Protein AF-A0A0B1P0H1-F1 (afdb_monomer)

Organism: Uncinula necator (NCBI:txid52586)

Foldseek 3Di:
DDADDDFLLLLLVLQVVQVPDPPRDDLVVSQVVSCVPVVHGDDSVNSCVSNDPVSVVSPDPPRDPPGRRDDPLDDDPCNVLLVVLLVVQVVVCVVVVVPDHDDPVNSQVVSQVCQCVDPVNVPPPDDPCDPVNSVSSCVVVVSVVVVVVVVVVVVPVVPPPPPDDDDDDDDDDDDDDDDDDDDDDDDDDDDDDDDPPPDDDPDPPDDDLVRVLVVLVVVLVVVVVDPPDDPVVNVVSVVSNVVSVVVVVVVVVVVVVVVVVVPD

Structure (mmCIF, N/CA/C/O backbone):
data_AF-A0A0B1P0H1-F1
#
_entry.id   AF-A0A0B1P0H1-F1
#
loop_
_atom_site.group_PDB
_atom_site.id
_atom_site.type_symbol
_atom_site.label_atom_id
_atom_site.label_alt_id
_atom_site.label_comp_id
_atom_site.label_asym_id
_atom_site.label_entity_id
_atom_site.label_seq_id
_atom_site.pdbx_PDB_ins_code
_atom_site.Cartn_x
_atom_site.Cartn_y
_atom_site.Cartn_z
_atom_site.occupancy
_atom_site.B_iso_or_equiv
_atom_site.auth_seq_id
_atom_site.auth_comp_id
_atom_site.auth_asym_id
_atom_site.auth_atom_id
_atom_site.pdbx_PDB_model_num
ATOM 1 N N . MET A 1 1 ? -12.049 19.490 7.938 1.00 47.78 1 MET A N 1
ATOM 2 C CA . MET A 1 1 ? -10.858 18.783 8.468 1.00 47.78 1 MET A CA 1
ATOM 3 C C . MET A 1 1 ? -10.744 17.423 7.794 1.00 47.78 1 MET A C 1
ATOM 5 O O . MET A 1 1 ? -11.725 16.687 7.774 1.00 47.78 1 MET A O 1
ATOM 9 N N . ALA A 1 2 ? -9.597 17.105 7.190 1.00 51.84 2 ALA A N 1
ATOM 10 C CA . ALA A 1 2 ? -9.383 15.818 6.526 1.00 51.84 2 ALA A CA 1
ATOM 11 C C . ALA A 1 2 ? -9.321 14.678 7.559 1.00 51.84 2 ALA A C 1
ATOM 13 O O . ALA A 1 2 ? -8.640 14.797 8.577 1.00 51.84 2 ALA A O 1
ATOM 14 N N . ARG A 1 3 ? -10.034 13.571 7.314 1.00 63.84 3 ARG A N 1
ATOM 15 C CA . ARG A 1 3 ? -9.984 12.393 8.193 1.00 63.84 3 ARG A CA 1
ATOM 16 C C . ARG A 1 3 ? -8.653 11.672 7.985 1.00 63.84 3 ARG A C 1
ATOM 18 O O . ARG A 1 3 ? -8.425 11.111 6.916 1.00 63.84 3 ARG A O 1
ATOM 25 N N . LYS A 1 4 ? -7.794 11.675 9.003 1.00 75.25 4 LYS A N 1
ATOM 26 C CA . LYS A 1 4 ? -6.548 10.900 9.007 1.00 75.25 4 LYS A CA 1
ATOM 27 C C . LYS A 1 4 ? -6.858 9.410 9.183 1.00 75.25 4 LYS A C 1
ATOM 29 O O . LYS A 1 4 ? -7.742 9.029 9.954 1.00 75.25 4 LYS A O 1
ATOM 34 N N . SER A 1 5 ? -6.164 8.552 8.440 1.00 82.25 5 SER A N 1
ATOM 35 C CA . SER A 1 5 ? -6.256 7.101 8.619 1.00 82.25 5 SER A CA 1
ATOM 36 C C . SER A 1 5 ? -5.450 6.677 9.843 1.00 82.25 5 SER A C 1
ATOM 38 O O . SER A 1 5 ? -4.290 7.057 9.940 1.00 82.25 5 SER A O 1
ATOM 40 N N . ILE A 1 6 ? -6.031 5.855 10.718 1.00 87.44 6 ILE A N 1
ATOM 41 C CA . ILE A 1 6 ? -5.316 5.280 11.867 1.00 87.44 6 ILE A CA 1
ATOM 42 C C . ILE A 1 6 ? -4.157 4.386 11.396 1.00 87.44 6 ILE A C 1
ATOM 44 O O . ILE A 1 6 ? -4.342 3.506 10.541 1.00 87.44 6 ILE A O 1
ATOM 48 N N . LEU A 1 7 ? -2.974 4.609 11.960 1.00 87.69 7 LEU A N 1
ATOM 49 C CA . LEU A 1 7 ? -1.771 3.828 11.690 1.00 87.69 7 LEU A CA 1
ATOM 50 C C . LEU A 1 7 ? -1.842 2.452 12.369 1.00 87.69 7 LEU A C 1
ATOM 52 O O . LEU A 1 7 ? -2.647 2.206 13.271 1.00 87.69 7 LEU A O 1
ATOM 56 N N . LYS A 1 8 ? -0.992 1.515 11.932 1.00 86.50 8 LYS A N 1
ATOM 57 C CA . LYS A 1 8 ? -0.916 0.183 12.556 1.00 86.50 8 LYS A CA 1
ATOM 58 C C . LYS A 1 8 ? -0.459 0.270 14.013 1.00 86.50 8 LYS A C 1
ATOM 60 O O . LYS A 1 8 ? -1.084 -0.368 14.856 1.00 86.50 8 LYS A O 1
ATOM 65 N N . ARG A 1 9 ? 0.569 1.080 14.302 1.00 87.56 9 ARG A N 1
ATOM 66 C CA . ARG A 1 9 ? 1.059 1.324 15.668 1.00 87.56 9 ARG A CA 1
ATOM 67 C C . ARG A 1 9 ? -0.028 1.896 16.578 1.00 87.56 9 ARG A C 1
ATOM 69 O O . ARG A 1 9 ? -0.333 1.300 17.602 1.00 87.56 9 ARG A O 1
ATOM 76 N N . GLU A 1 10 ? -0.680 2.976 16.155 1.00 91.12 10 GLU A N 1
ATOM 77 C CA . GLU A 1 10 ? -1.771 3.615 16.909 1.00 91.12 10 GLU A CA 1
ATOM 78 C C . GLU A 1 10 ? -2.905 2.628 17.218 1.00 91.12 10 GLU A C 1
ATOM 80 O O . GLU A 1 10 ? -3.436 2.588 18.327 1.00 91.12 10 GLU A O 1
ATOM 85 N N . ARG A 1 11 ? -3.258 1.778 16.241 1.00 91.88 11 ARG A N 1
ATOM 86 C CA . ARG A 1 11 ? -4.258 0.725 16.443 1.00 91.88 11 ARG A CA 1
ATOM 87 C C . ARG A 1 11 ? -3.798 -0.308 17.469 1.00 91.88 11 ARG A C 1
ATOM 89 O O . ARG A 1 11 ? -4.619 -0.732 18.277 1.00 91.88 11 ARG A O 1
ATOM 96 N N . ARG A 1 12 ? -2.532 -0.726 17.431 1.00 91.25 12 ARG A N 1
ATOM 97 C CA . ARG A 1 12 ? -1.973 -1.659 18.415 1.00 91.25 12 ARG A CA 1
ATOM 98 C C . ARG A 1 12 ? -2.056 -1.077 19.819 1.00 91.25 12 ARG A C 1
ATOM 100 O O . ARG A 1 12 ? -2.537 -1.749 20.719 1.00 91.25 12 ARG A O 1
ATOM 107 N N . GLU A 1 13 ? -1.647 0.174 19.993 1.00 92.94 13 GLU A N 1
ATOM 108 C CA . GLU A 1 13 ? -1.674 0.829 21.301 1.00 92.94 13 GLU A CA 1
ATOM 109 C C . GLU A 1 13 ? -3.095 0.960 21.850 1.00 92.94 13 GLU A C 1
ATOM 111 O O . GLU A 1 13 ? -3.319 0.694 23.027 1.00 92.94 13 GLU A O 1
ATOM 116 N N . LEU A 1 14 ? -4.065 1.295 20.992 1.00 94.25 14 LEU A N 1
ATOM 117 C CA . LEU A 1 14 ? -5.479 1.307 21.368 1.00 94.25 14 LEU A CA 1
ATOM 118 C C . LEU A 1 14 ? -5.952 -0.065 21.861 1.00 94.25 14 LEU A C 1
ATOM 120 O O . LEU A 1 14 ? -6.664 -0.151 22.859 1.00 94.25 14 LEU A O 1
ATOM 124 N N . ARG A 1 15 ? -5.569 -1.140 21.164 1.00 94.06 15 ARG A N 1
ATOM 125 C CA . ARG A 1 15 ? -5.941 -2.508 21.546 1.00 94.06 15 ARG A CA 1
ATOM 126 C C . ARG A 1 15 ? -5.269 -2.943 22.844 1.00 94.06 15 ARG A C 1
ATOM 128 O O . ARG A 1 15 ? -5.953 -3.466 23.717 1.00 94.06 15 ARG A O 1
ATOM 135 N N . ALA A 1 16 ? -3.974 -2.672 22.994 1.00 93.00 16 ALA A N 1
ATOM 136 C CA . ALA A 1 16 ? -3.222 -2.973 24.207 1.00 93.00 16 ALA A CA 1
ATOM 137 C C . ALA A 1 16 ? -3.833 -2.263 25.424 1.00 93.00 16 ALA A C 1
ATOM 139 O O . ALA A 1 16 ? -4.130 -2.906 26.429 1.00 93.00 16 ALA A O 1
ATOM 140 N N . TRP A 1 17 ? -4.125 -0.964 25.293 1.00 94.38 17 TRP A N 1
ATOM 141 C CA . TRP A 1 17 ? -4.790 -0.195 26.343 1.00 94.38 17 TRP A CA 1
ATOM 142 C C . TRP A 1 17 ? -6.175 -0.766 26.679 1.00 94.38 17 TRP A C 1
ATOM 144 O O . TRP A 1 17 ? -6.463 -1.006 27.848 1.00 94.38 17 TRP A O 1
ATOM 154 N N . TYR A 1 18 ? -7.000 -1.071 25.670 1.00 94.25 18 TYR A N 1
ATOM 155 C CA . TYR A 1 18 ? -8.338 -1.654 25.853 1.00 94.25 18 TYR A CA 1
ATOM 156 C C . TYR A 1 18 ? -8.327 -3.009 26.583 1.00 94.25 18 TYR A C 1
ATOM 158 O O . TYR A 1 18 ? -9.270 -3.330 27.305 1.00 94.25 18 TYR A O 1
ATOM 166 N N . ILE A 1 19 ? -7.294 -3.831 26.371 1.00 92.00 19 ILE A N 1
ATOM 167 C CA . ILE A 1 19 ? -7.143 -5.140 27.028 1.00 92.00 19 ILE A CA 1
ATOM 168 C C . ILE A 1 19 ? -6.648 -4.987 28.473 1.00 92.00 19 ILE A C 1
ATOM 170 O O . ILE A 1 19 ? -7.049 -5.772 29.329 1.00 92.00 19 ILE A O 1
ATOM 174 N N . GLN A 1 20 ? -5.810 -3.984 28.746 1.00 92.94 20 GLN A N 1
ATOM 175 C CA . GLN A 1 20 ? -5.234 -3.736 30.070 1.00 92.94 20 GLN A CA 1
ATOM 176 C C . GLN A 1 20 ? -6.254 -3.198 31.088 1.00 92.94 20 GLN A C 1
ATOM 178 O O . GLN A 1 20 ? -6.102 -3.422 32.287 1.00 92.94 20 GLN A O 1
ATOM 183 N N . GLN A 1 21 ? -7.285 -2.486 30.630 1.00 93.38 21 GLN A N 1
ATOM 184 C CA . GLN A 1 21 ? -8.301 -1.901 31.506 1.00 93.38 21 GLN A CA 1
ATOM 185 C C . GLN A 1 21 ? -9.272 -2.956 32.075 1.00 93.38 21 GLN A C 1
ATOM 187 O O . GLN A 1 21 ? -9.787 -3.810 31.347 1.00 93.38 21 GLN A O 1
ATOM 192 N N . GLN A 1 22 ? -9.561 -2.852 33.376 1.00 87.62 22 GLN A N 1
ATOM 193 C CA . GLN A 1 22 ? -10.559 -3.650 34.096 1.00 87.62 22 GLN A CA 1
ATOM 194 C C . GLN A 1 22 ? -11.397 -2.722 34.997 1.00 87.62 22 GLN A C 1
ATOM 196 O O . GLN A 1 22 ? -10.845 -2.178 35.954 1.00 87.62 22 GLN A O 1
ATOM 201 N N . PRO A 1 23 ? -12.705 -2.525 34.730 1.00 89.81 23 PRO A N 1
ATOM 202 C CA . PRO A 1 23 ? -13.512 -3.145 33.672 1.00 89.81 23 PRO A CA 1
ATOM 203 C C . PRO A 1 23 ? -13.147 -2.669 32.253 1.00 89.81 23 PRO A C 1
ATOM 205 O O . PRO A 1 23 ? -12.473 -1.657 32.069 1.00 89.81 23 PRO A O 1
ATOM 208 N N . ARG A 1 24 ? -13.611 -3.408 31.232 1.00 91.94 24 ARG A N 1
ATOM 209 C CA . ARG A 1 24 ? -13.411 -3.053 29.815 1.00 91.94 24 ARG A CA 1
ATOM 210 C C . ARG A 1 24 ? -14.025 -1.670 29.524 1.00 91.94 24 ARG A C 1
ATOM 212 O O . ARG A 1 24 ? -15.209 -1.483 29.808 1.00 91.94 24 ARG A O 1
ATOM 219 N N . PRO A 1 25 ? -13.276 -0.732 28.923 1.00 93.00 25 PRO A N 1
ATOM 220 C CA . PRO A 1 25 ? -13.746 0.624 28.699 1.00 93.00 25 PRO A CA 1
ATOM 221 C C . PRO A 1 25 ? -14.769 0.648 27.563 1.00 93.00 25 PRO A C 1
ATOM 223 O O . PRO A 1 25 ? -14.699 -0.112 26.596 1.00 93.00 25 PRO A O 1
ATOM 226 N N . SER A 1 26 ? -15.729 1.554 27.653 1.00 94.94 26 SER A N 1
ATOM 227 C CA . SER A 1 26 ? -16.709 1.818 26.607 1.00 94.94 26 SER A CA 1
ATOM 228 C C . SER A 1 26 ? -16.054 2.396 25.346 1.00 94.94 26 SER A C 1
ATOM 230 O O . SER A 1 26 ? -14.961 2.970 25.363 1.00 94.94 26 SER A O 1
ATOM 232 N N . HIS A 1 27 ? -16.765 2.334 24.215 1.00 94.75 27 HIS A N 1
ATOM 233 C CA . HIS A 1 27 ? -16.300 2.981 22.985 1.00 94.75 27 HIS A CA 1
ATOM 234 C C . HIS A 1 27 ? -16.115 4.496 23.138 1.00 94.75 27 HIS A C 1
ATOM 236 O O . HIS A 1 27 ? -15.258 5.057 22.462 1.00 94.75 27 HIS A O 1
ATOM 242 N N . ARG A 1 28 ? -16.891 5.162 24.006 1.00 94.69 28 ARG A N 1
ATOM 243 C CA . ARG A 1 28 ? -16.741 6.601 24.255 1.00 94.69 28 ARG A CA 1
ATOM 244 C C . ARG A 1 28 ? -15.402 6.892 24.927 1.00 94.69 28 ARG A C 1
ATOM 246 O O . ARG A 1 28 ? -14.683 7.766 24.465 1.00 94.69 28 ARG A O 1
ATOM 253 N N . GLU A 1 29 ? -15.046 6.110 25.941 1.00 95.12 29 GLU A N 1
ATOM 254 C CA . GLU A 1 29 ? -13.761 6.231 26.642 1.00 95.12 29 GLU A CA 1
ATOM 255 C C . GLU A 1 29 ? -12.584 5.917 25.718 1.00 95.12 29 GLU A C 1
ATOM 257 O O . GLU A 1 29 ? -11.587 6.626 25.737 1.00 95.12 29 GLU A O 1
ATOM 262 N N . CYS A 1 30 ? -12.729 4.932 24.826 1.00 94.88 30 CYS A N 1
ATOM 263 C CA . CYS A 1 30 ? -11.726 4.655 23.797 1.00 94.88 30 CYS A CA 1
ATOM 264 C C . CYS A 1 30 ? -11.506 5.845 22.847 1.00 94.88 30 CYS A C 1
ATOM 266 O O . CYS A 1 30 ? -10.381 6.081 22.415 1.00 94.88 30 CYS A O 1
ATOM 268 N N . ILE A 1 31 ? -12.571 6.575 22.487 1.00 94.69 31 ILE A N 1
ATOM 269 C CA . ILE A 1 31 ? -12.465 7.778 21.645 1.00 94.69 31 ILE A CA 1
ATOM 270 C C . ILE A 1 31 ? -11.741 8.882 22.411 1.00 94.69 31 ILE A C 1
ATOM 272 O O . ILE A 1 31 ? -10.809 9.458 21.859 1.00 94.69 31 ILE A O 1
ATOM 276 N N . THR A 1 32 ? -12.141 9.137 23.660 1.00 95.88 32 THR A N 1
ATOM 277 C CA . THR A 1 32 ? -11.518 10.149 24.522 1.00 95.88 32 THR A CA 1
ATOM 278 C C . THR A 1 32 ? -10.030 9.870 24.710 1.00 95.88 32 THR A C 1
ATOM 280 O O . THR A 1 32 ? -9.210 10.720 24.382 1.00 95.88 32 THR A O 1
ATOM 283 N N . TRP A 1 33 ? -9.670 8.649 25.111 1.00 95.38 33 TRP A N 1
ATOM 284 C CA . TRP A 1 33 ? -8.276 8.243 25.292 1.00 95.38 33 TRP A CA 1
ATOM 285 C C . TRP A 1 33 ? -7.446 8.403 24.010 1.00 95.38 33 TRP A C 1
ATOM 287 O O . TRP A 1 33 ? -6.311 8.877 24.039 1.00 95.38 33 TRP A O 1
ATOM 297 N N . PHE A 1 34 ? -8.010 8.027 22.857 1.00 95.00 34 PHE A N 1
ATOM 298 C CA . PHE A 1 34 ? -7.303 8.139 21.582 1.00 95.00 34 PHE A CA 1
ATOM 299 C C . PHE A 1 34 ? -7.122 9.606 21.155 1.00 95.00 34 PHE A C 1
ATOM 301 O O . PHE A 1 34 ? -6.075 9.967 20.616 1.00 95.00 34 PHE A O 1
ATOM 308 N N . GLU A 1 35 ? -8.124 10.455 21.400 1.00 94.50 35 GLU A N 1
ATOM 309 C CA . GLU A 1 35 ? -8.070 11.895 21.126 1.00 94.50 35 GLU A CA 1
ATOM 310 C C . GLU A 1 35 ? -7.047 12.603 22.025 1.00 94.50 35 GLU A C 1
ATOM 312 O O . GLU A 1 35 ? -6.272 13.417 21.527 1.00 94.50 35 GLU A O 1
ATOM 317 N N . GLU A 1 36 ? -6.970 12.236 23.304 1.00 95.00 36 GLU A N 1
ATOM 318 C CA . GLU A 1 36 ? -5.966 12.748 24.244 1.00 95.00 36 GLU A CA 1
ATOM 319 C C . GLU A 1 36 ? -4.542 12.349 23.840 1.00 95.00 36 GLU A C 1
ATOM 321 O O . GLU A 1 36 ? -3.634 13.178 23.874 1.00 95.00 36 GLU A O 1
ATOM 326 N N . LYS A 1 37 ? -4.346 11.096 23.412 1.00 93.19 37 LYS A N 1
ATOM 327 C CA . LYS A 1 37 ? -3.015 10.549 23.124 1.00 93.19 37 LYS A CA 1
ATOM 328 C C . LYS A 1 37 ? -2.456 10.922 21.750 1.00 93.19 37 LYS A C 1
ATOM 330 O O . LYS A 1 37 ? -1.269 11.206 21.631 1.00 93.19 37 LYS A O 1
ATOM 335 N N . PHE A 1 38 ? -3.283 10.877 20.704 1.00 91.38 38 PHE A N 1
ATOM 336 C CA . PHE A 1 38 ? -2.851 11.081 19.312 1.00 91.38 38 PHE A CA 1
ATOM 337 C C . PHE A 1 38 ? -3.376 12.384 18.698 1.00 91.38 38 PHE A C 1
ATOM 339 O O . PHE A 1 38 ? -3.156 12.636 17.511 1.00 91.38 38 PHE A O 1
ATOM 346 N N . HIS A 1 39 ? -4.098 13.205 19.471 1.00 91.12 39 HIS A N 1
ATOM 347 C CA . HIS A 1 39 ? -4.726 14.449 19.003 1.00 91.12 39 HIS A CA 1
ATOM 348 C C . HIS A 1 39 ? -5.592 14.244 17.751 1.00 91.12 39 HIS A C 1
ATOM 350 O O . HIS A 1 39 ? -5.682 15.096 16.863 1.00 91.12 39 HIS A O 1
ATOM 356 N N . GLN A 1 40 ? -6.217 13.069 17.654 1.00 89.62 40 GLN A N 1
ATOM 357 C CA . GLN A 1 40 ? -7.035 12.670 16.521 1.00 89.62 40 GLN A CA 1
ATOM 358 C C . GLN A 1 40 ? -8.353 12.084 17.010 1.00 89.62 40 GLN A C 1
ATOM 360 O O . GLN A 1 40 ? -8.391 11.065 17.684 1.00 89.62 40 GLN A O 1
ATOM 365 N N . LYS A 1 41 ? -9.466 12.671 16.580 1.00 90.44 41 LYS A N 1
ATOM 366 C CA . LYS A 1 41 ? -10.793 12.157 16.914 1.00 90.44 41 LYS A CA 1
ATOM 367 C C . LYS A 1 41 ? -11.190 10.994 16.005 1.00 90.44 41 LYS A C 1
ATOM 369 O O . LYS A 1 41 ? -11.267 11.143 14.781 1.00 90.44 41 LYS A O 1
ATOM 374 N N . LEU A 1 42 ? -11.476 9.834 16.594 1.00 91.00 42 LEU A N 1
ATOM 375 C CA . LEU A 1 42 ? -11.981 8.662 15.874 1.00 91.00 42 LEU A CA 1
ATOM 376 C C . LEU A 1 42 ? -13.506 8.568 15.935 1.00 91.00 42 LEU A C 1
ATOM 378 O O . LEU A 1 42 ? -14.148 8.992 16.890 1.00 91.00 42 LEU A O 1
ATOM 382 N N . THR A 1 43 ? -14.096 7.965 14.902 1.00 91.19 43 THR A N 1
ATOM 383 C CA . THR A 1 43 ? -15.521 7.605 14.925 1.00 91.19 43 THR A CA 1
ATOM 384 C C . THR A 1 43 ? -15.726 6.289 15.668 1.00 91.19 43 THR A C 1
ATOM 386 O O . THR A 1 43 ? -14.858 5.412 15.627 1.00 91.19 43 THR A O 1
ATOM 389 N N . GLN A 1 44 ? -16.905 6.098 16.262 1.00 92.06 44 GLN A N 1
ATOM 390 C CA . GLN A 1 44 ? -17.280 4.839 16.917 1.00 92.06 44 GLN A CA 1
ATOM 391 C C . GLN A 1 44 ? -17.103 3.621 15.990 1.00 92.06 44 GLN A C 1
ATOM 393 O O . GLN A 1 44 ? -16.591 2.587 16.415 1.00 92.06 44 GLN A O 1
ATOM 398 N N . GLY A 1 45 ? -17.445 3.750 14.702 1.00 92.06 45 GLY A N 1
ATOM 399 C CA . GLY A 1 45 ? -17.246 2.684 13.715 1.00 92.06 45 GLY A CA 1
ATOM 400 C C . GLY A 1 45 ? -15.770 2.338 13.481 1.00 92.06 45 GLY A C 1
ATOM 401 O O . GLY A 1 45 ? -15.441 1.180 13.225 1.00 92.06 45 GLY A O 1
ATOM 402 N N . THR A 1 46 ? -14.863 3.312 13.601 1.00 91.44 46 THR A N 1
ATOM 403 C CA . THR A 1 46 ? -13.415 3.065 13.533 1.00 91.44 46 THR A CA 1
ATOM 404 C C . THR A 1 46 ? -12.926 2.303 14.760 1.00 91.44 46 THR A C 1
ATOM 406 O O . THR A 1 46 ? -12.159 1.358 14.598 1.00 91.44 46 THR A O 1
ATOM 409 N N . ILE A 1 47 ? -13.390 2.669 15.960 1.00 94.50 47 ILE A N 1
ATOM 410 C CA . ILE A 1 47 ? -13.046 1.973 17.209 1.00 94.50 47 ILE A CA 1
ATOM 411 C C . ILE A 1 47 ? -13.526 0.523 17.162 1.00 94.50 47 ILE A C 1
ATOM 413 O O . ILE A 1 47 ? -12.714 -0.385 17.305 1.00 94.50 47 ILE A O 1
ATOM 417 N N . SER A 1 48 ? -14.804 0.296 16.844 1.00 94.88 48 SER A N 1
ATOM 418 C CA . SER A 1 48 ? -15.372 -1.053 16.728 1.00 94.88 48 SER A CA 1
ATOM 419 C C . SER A 1 48 ? -14.585 -1.920 15.735 1.00 94.88 48 SER A C 1
ATOM 421 O O . SER A 1 48 ? -14.199 -3.046 16.050 1.00 94.88 48 SER A O 1
ATOM 423 N N . LYS A 1 49 ? -14.236 -1.371 14.561 1.00 93.38 49 LYS A N 1
ATOM 424 C CA . LYS A 1 49 ? -13.384 -2.070 13.586 1.00 93.38 49 LYS A CA 1
ATOM 425 C C . LYS A 1 49 ? -11.994 -2.364 14.143 1.00 93.38 49 LYS A C 1
ATOM 427 O O . LYS A 1 49 ? -11.514 -3.473 13.943 1.00 93.38 49 LYS A O 1
ATOM 432 N N . SER A 1 50 ? -11.347 -1.407 14.805 1.00 92.94 50 SER A N 1
ATOM 433 C CA . SER A 1 50 ? -10.004 -1.566 15.381 1.00 92.94 50 SER A CA 1
ATOM 434 C C . SER A 1 50 ? -9.954 -2.601 16.509 1.00 92.94 50 SER A C 1
ATOM 436 O O . SER A 1 50 ? -8.970 -3.331 16.611 1.00 92.94 50 SER A O 1
ATOM 438 N N . LEU A 1 51 ? -11.013 -2.701 17.314 1.00 93.50 51 LEU A N 1
ATOM 439 C CA . LEU A 1 51 ? -11.128 -3.668 18.409 1.00 93.50 51 LEU A CA 1
ATOM 440 C C . LEU A 1 51 ? -11.606 -5.057 17.945 1.00 93.50 51 LEU A C 1
ATOM 442 O O . LEU A 1 51 ? -11.418 -6.035 18.663 1.00 93.50 51 LEU A O 1
ATOM 446 N N . SER A 1 52 ? -12.144 -5.182 16.728 1.00 93.81 52 SER A N 1
ATOM 447 C CA . SER A 1 52 ? -12.582 -6.469 16.169 1.00 93.81 52 SER A CA 1
ATOM 448 C C . SER A 1 52 ? -11.457 -7.509 16.043 1.00 93.81 52 SER A C 1
ATOM 450 O O . SER A 1 52 ? -10.272 -7.174 15.956 1.00 93.81 52 SER A O 1
ATOM 452 N N . HIS A 1 53 ? -11.844 -8.785 15.943 1.00 90.38 53 HIS A N 1
ATOM 453 C CA . HIS A 1 53 ? -10.924 -9.914 15.779 1.00 90.38 53 HIS A CA 1
ATOM 454 C C . HIS A 1 53 ? -10.006 -9.791 14.551 1.00 90.38 53 HIS A C 1
ATOM 456 O O . HIS A 1 53 ? -8.894 -10.296 14.566 1.00 90.38 53 HIS A O 1
ATOM 462 N N . ARG A 1 54 ? -10.399 -9.038 13.512 1.00 87.50 54 ARG A N 1
ATOM 463 C CA . ARG A 1 54 ? -9.560 -8.788 12.324 1.00 87.50 54 ARG A CA 1
ATOM 464 C C . ARG A 1 54 ? -8.161 -8.259 12.671 1.00 87.50 54 ARG A C 1
ATOM 466 O O . ARG A 1 54 ? -7.234 -8.431 11.883 1.00 87.50 54 ARG A O 1
ATOM 473 N N . TYR A 1 55 ? -8.021 -7.586 13.810 1.00 88.75 55 TYR A N 1
ATOM 474 C CA . TYR A 1 55 ? -6.766 -7.003 14.274 1.00 88.75 55 TYR A CA 1
ATOM 475 C C . TYR A 1 55 ? -6.169 -7.704 15.501 1.00 88.75 55 TYR A C 1
ATOM 477 O O . TYR A 1 55 ? -5.252 -7.144 16.087 1.00 88.75 55 TYR A O 1
ATOM 485 N N . SER A 1 56 ? -6.631 -8.905 15.869 1.00 87.75 56 SER A N 1
ATOM 486 C CA . SER A 1 56 ? -6.049 -9.703 16.967 1.00 87.75 56 SER A CA 1
ATOM 487 C C . SER A 1 56 ? -4.553 -9.960 16.782 1.00 87.75 56 SER A C 1
ATOM 489 O O . SER A 1 56 ? -3.794 -9.827 17.728 1.00 87.75 56 SER A O 1
ATOM 491 N N . HIS A 1 57 ? -4.112 -10.191 15.543 1.00 85.56 57 HIS A N 1
ATOM 492 C CA . HIS A 1 57 ? -2.697 -10.345 15.179 1.00 85.56 57 HIS A CA 1
ATOM 493 C C . HIS A 1 57 ? -1.803 -9.146 15.548 1.00 85.56 57 HIS A C 1
ATOM 495 O O . HIS A 1 57 ? -0.584 -9.241 15.455 1.00 85.56 57 HIS A O 1
ATOM 501 N N . LEU A 1 58 ? -2.380 -7.984 15.882 1.00 85.50 58 LEU A N 1
ATOM 502 C CA . LEU A 1 58 ? -1.604 -6.838 16.357 1.00 85.50 58 LEU A CA 1
ATOM 503 C C . LEU A 1 58 ? -1.237 -6.953 17.839 1.00 85.50 58 LEU A C 1
ATOM 505 O O . LEU A 1 58 ? -0.338 -6.229 18.260 1.00 85.50 58 LEU A O 1
ATOM 509 N N . ASP A 1 59 ? -1.9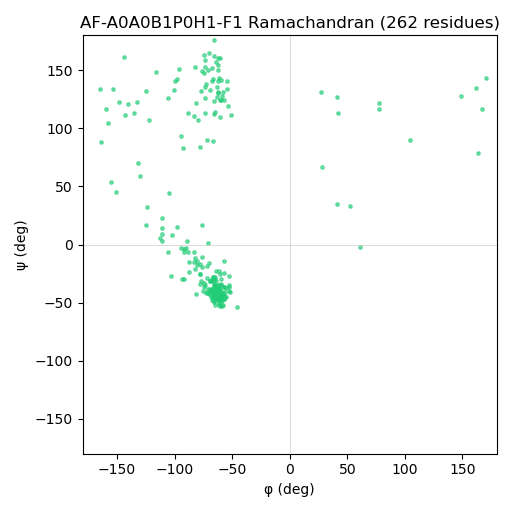12 -7.821 18.595 1.00 84.94 59 ASP A N 1
ATOM 510 C CA . ASP A 1 59 ? -1.689 -8.021 20.030 1.00 84.94 59 ASP A CA 1
ATOM 511 C C . ASP A 1 59 ? -0.407 -8.846 20.289 1.00 84.94 59 ASP A C 1
ATOM 513 O O . ASP A 1 59 ? 0.186 -8.753 21.363 1.00 84.94 59 ASP A O 1
ATOM 517 N N . ASP A 1 60 ? 0.075 -9.583 19.281 1.00 82.38 60 ASP A N 1
ATOM 518 C CA . ASP A 1 60 ? 1.318 -10.353 19.339 1.00 82.38 60 ASP A CA 1
ATOM 519 C C . ASP A 1 60 ? 2.545 -9.449 19.118 1.00 82.38 60 ASP A C 1
ATOM 521 O O . ASP A 1 60 ? 2.851 -9.019 18.000 1.00 82.38 60 ASP A O 1
ATOM 525 N N . TYR A 1 61 ? 3.303 -9.189 20.187 1.00 65.19 61 TYR A N 1
ATOM 526 C CA . TYR A 1 61 ? 4.486 -8.313 20.166 1.00 65.19 61 TYR A CA 1
ATOM 527 C C . TYR A 1 61 ? 5.601 -8.781 19.209 1.00 65.19 61 TYR A C 1
ATOM 529 O O . TYR A 1 61 ? 6.346 -7.953 18.687 1.00 65.19 61 TYR A O 1
ATOM 537 N N . ASN A 1 62 ? 5.680 -10.082 18.908 1.00 60.72 62 ASN A N 1
ATOM 538 C CA . ASN A 1 62 ? 6.710 -10.653 18.029 1.00 60.72 62 ASN A CA 1
ATOM 539 C C . ASN A 1 62 ? 6.401 -10.533 16.526 1.00 60.72 62 ASN A C 1
ATOM 541 O O . ASN A 1 62 ? 7.280 -10.769 15.699 1.00 60.72 62 ASN A O 1
ATOM 545 N N . ALA A 1 63 ? 5.177 -10.168 16.135 1.00 56.56 63 ALA A N 1
ATOM 546 C CA . ALA A 1 63 ? 4.732 -10.298 14.747 1.00 56.56 63 ALA A CA 1
ATOM 547 C C . ALA A 1 63 ? 4.967 -9.055 13.866 1.00 56.56 63 ALA A C 1
ATOM 549 O O . ALA A 1 63 ? 4.593 -9.064 12.692 1.00 56.56 63 ALA A O 1
ATOM 550 N N . SER A 1 64 ? 5.476 -7.927 14.383 1.00 55.03 64 SER A N 1
ATOM 551 C CA . SER A 1 64 ? 5.307 -6.647 13.666 1.00 55.03 64 SER A CA 1
ATOM 552 C C . SER A 1 64 ? 6.346 -5.555 13.945 1.00 55.03 64 SER A C 1
ATOM 554 O O . SER A 1 64 ? 5.970 -4.413 14.208 1.00 55.03 64 SER A O 1
ATOM 556 N N . SER A 1 65 ? 7.636 -5.854 13.786 1.00 53.00 65 SER A N 1
ATOM 557 C CA . SER A 1 65 ? 8.692 -4.825 13.750 1.00 53.00 65 SER A CA 1
ATOM 558 C C . SER A 1 65 ? 8.864 -4.155 12.373 1.00 53.00 65 SER A C 1
ATOM 560 O O . SER A 1 65 ? 9.350 -3.033 12.293 1.00 53.00 65 SER A O 1
ATOM 562 N N . ILE A 1 66 ? 8.421 -4.779 11.272 1.00 54.03 66 ILE A N 1
ATOM 563 C CA . ILE A 1 66 ? 8.832 -4.351 9.915 1.00 54.03 66 ILE A CA 1
ATOM 564 C C . ILE A 1 66 ? 7.946 -3.235 9.306 1.00 54.03 66 ILE A C 1
ATOM 566 O O . ILE A 1 66 ? 8.348 -2.583 8.347 1.00 54.03 66 ILE A O 1
ATOM 570 N N . ALA A 1 67 ? 6.748 -2.944 9.837 1.00 55.84 67 ALA A N 1
ATOM 571 C CA . ALA A 1 67 ? 5.839 -1.967 9.203 1.00 55.84 67 ALA A CA 1
ATOM 572 C C . ALA A 1 67 ? 4.904 -1.216 10.172 1.00 55.84 67 ALA A C 1
ATOM 574 O O . ALA A 1 67 ? 3.707 -1.074 9.907 1.00 55.84 67 ALA A O 1
ATOM 575 N N . GLU A 1 68 ? 5.419 -0.730 11.301 1.00 55.31 68 GLU A N 1
ATOM 576 C CA . GLU A 1 68 ? 4.610 -0.031 12.316 1.00 55.31 68 GLU A CA 1
ATOM 577 C C . GLU A 1 68 ? 4.007 1.298 11.832 1.00 55.31 68 GLU A C 1
ATOM 579 O O . GLU A 1 68 ? 2.889 1.655 12.216 1.00 55.31 68 GLU A O 1
ATOM 584 N N . ASN A 1 69 ? 4.699 1.968 10.908 1.00 56.31 69 ASN A N 1
ATOM 585 C CA . ASN A 1 69 ? 4.286 3.248 10.323 1.00 56.31 69 ASN A CA 1
ATOM 586 C C . ASN A 1 69 ? 3.509 3.083 9.002 1.00 56.31 69 ASN A C 1
ATOM 588 O O . ASN A 1 69 ? 3.057 4.060 8.408 1.00 56.31 69 ASN A O 1
ATOM 592 N N . GLY A 1 70 ? 3.353 1.850 8.510 1.00 54.75 70 GLY A N 1
ATOM 593 C CA . GLY A 1 70 ? 2.795 1.589 7.187 1.00 54.75 70 GLY A CA 1
ATOM 594 C C . GLY A 1 70 ? 1.267 1.581 7.176 1.00 54.75 70 GLY A C 1
ATOM 595 O O . GLY A 1 70 ? 0.635 0.623 7.634 1.00 54.75 70 GLY A O 1
ATOM 596 N N . CYS A 1 71 ? 0.653 2.589 6.549 1.00 54.62 71 CYS A N 1
ATOM 597 C CA . CYS A 1 71 ? -0.632 2.372 5.885 1.00 54.62 71 CYS A CA 1
ATOM 598 C C . CYS A 1 71 ? -0.420 1.291 4.812 1.00 54.62 71 CYS A C 1
ATOM 600 O O . CYS A 1 71 ? 0.643 1.248 4.197 1.00 54.62 71 CYS A O 1
ATOM 602 N N . ARG A 1 72 ? -1.382 0.379 4.609 1.00 57.28 72 ARG A N 1
ATOM 603 C CA . ARG A 1 72 ? -1.256 -0.693 3.605 1.00 57.28 72 ARG A CA 1
ATOM 604 C C . ARG A 1 72 ? -0.870 -0.074 2.258 1.00 57.28 72 ARG A C 1
ATOM 606 O O . ARG A 1 72 ? 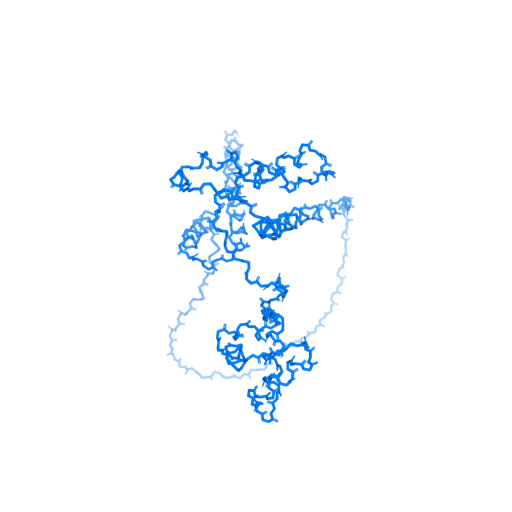-1.692 0.622 1.662 1.00 57.28 72 ARG A O 1
ATOM 613 N N . THR A 1 73 ? 0.354 -0.326 1.797 1.00 57.78 73 THR A N 1
ATOM 614 C CA . THR A 1 73 ? 0.811 0.119 0.482 1.00 57.78 73 THR A CA 1
ATOM 615 C C . THR A 1 73 ? -0.100 -0.525 -0.551 1.00 57.78 73 THR A C 1
ATOM 617 O O . THR A 1 73 ? -0.119 -1.746 -0.696 1.00 57.78 73 THR A O 1
ATOM 620 N N . ARG A 1 74 ? -0.943 0.282 -1.201 1.00 65.56 74 ARG A N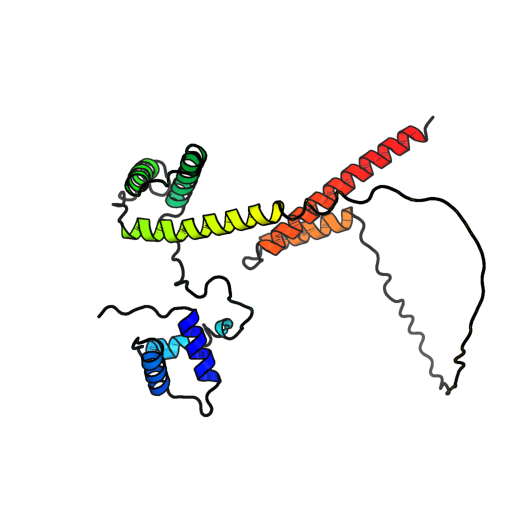 1
ATOM 621 C CA . ARG A 1 74 ? -1.863 -0.223 -2.223 1.00 65.56 74 ARG A CA 1
ATOM 622 C C . ARG A 1 74 ? -1.054 -0.818 -3.371 1.00 65.56 74 ARG A C 1
ATOM 624 O O . ARG A 1 74 ? -0.024 -0.258 -3.761 1.00 65.56 74 ARG A O 1
ATOM 631 N N . THR A 1 75 ? -1.549 -1.931 -3.904 1.00 68.31 75 THR A N 1
ATOM 632 C CA . THR A 1 75 ? -1.061 -2.506 -5.155 1.00 68.31 75 THR A CA 1
ATOM 633 C C . THR A 1 75 ? -1.114 -1.440 -6.248 1.00 68.31 75 THR A C 1
ATOM 635 O O . THR A 1 75 ? -2.013 -0.593 -6.266 1.00 68.31 75 THR A O 1
ATOM 638 N N . SER A 1 76 ? -0.094 -1.415 -7.107 1.00 79.25 76 SER A N 1
ATOM 639 C CA . SER A 1 76 ? -0.084 -0.478 -8.228 1.00 79.25 76 SER A CA 1
ATOM 640 C C . SER A 1 76 ? -1.272 -0.757 -9.145 1.00 79.25 76 SER A C 1
ATOM 642 O O . SER A 1 76 ? -1.624 -1.912 -9.373 1.00 79.25 76 SER A O 1
ATOM 644 N N . LYS A 1 77 ? -1.860 0.311 -9.694 1.00 82.25 77 LYS A N 1
ATOM 645 C CA . LYS A 1 77 ? -2.862 0.214 -10.759 1.00 82.25 77 LYS A CA 1
ATOM 646 C C . LYS A 1 77 ? -2.253 -0.325 -12.063 1.00 82.25 77 LYS A C 1
ATOM 648 O O . LYS A 1 77 ? -2.963 -0.958 -12.832 1.00 82.25 77 LYS A O 1
ATOM 653 N N . TRP A 1 78 ? -0.956 -0.096 -12.283 1.00 88.75 78 TRP A N 1
ATOM 654 C CA . TRP A 1 78 ? -0.225 -0.477 -13.494 1.00 88.75 78 TRP A CA 1
ATOM 655 C C . TRP A 1 78 ? 1.088 -1.180 -13.118 1.00 88.75 78 TRP A C 1
ATOM 657 O O . TRP A 1 78 ? 2.172 -0.615 -13.280 1.00 88.75 78 TRP A O 1
ATOM 667 N N . PRO A 1 79 ? 1.016 -2.408 -12.571 1.00 87.44 79 PRO A N 1
ATOM 668 C CA . PRO A 1 79 ? 2.185 -3.097 -12.028 1.00 87.44 79 PRO A CA 1
ATOM 669 C C . PRO A 1 79 ? 3.254 -3.390 -13.089 1.00 87.44 79 PRO A C 1
ATOM 671 O O . PRO A 1 79 ? 4.440 -3.258 -12.800 1.00 87.44 79 PRO A O 1
ATOM 674 N N . ILE A 1 80 ? 2.844 -3.740 -14.314 1.00 88.25 80 ILE A N 1
ATOM 675 C CA . ILE A 1 80 ? 3.755 -4.021 -15.441 1.00 88.25 80 ILE A CA 1
ATOM 676 C C . ILE A 1 80 ? 4.553 -2.767 -15.818 1.00 88.25 80 ILE A C 1
ATOM 678 O O . ILE A 1 80 ? 5.777 -2.814 -15.903 1.00 88.25 80 ILE A O 1
ATOM 682 N N . LEU A 1 81 ? 3.869 -1.626 -15.952 1.00 90.81 81 LEU A N 1
ATOM 683 C CA . LEU A 1 81 ? 4.505 -0.343 -16.245 1.00 90.81 81 LEU A CA 1
ATOM 684 C C . LEU A 1 81 ? 5.512 0.036 -15.162 1.00 90.81 81 LEU A C 1
ATOM 686 O O . LEU A 1 81 ? 6.644 0.393 -15.466 1.00 90.81 81 LEU A O 1
ATOM 690 N N . GLU A 1 82 ? 5.107 -0.045 -13.894 1.00 90.44 82 GLU A N 1
ATOM 691 C CA . GLU A 1 82 ? 5.988 0.330 -12.790 1.00 90.44 82 GLU A CA 1
ATOM 692 C C . GLU A 1 82 ? 7.196 -0.601 -12.661 1.00 90.44 82 GLU A C 1
ATOM 694 O O . GLU A 1 82 ? 8.258 -0.159 -12.230 1.00 90.44 82 GLU A O 1
ATOM 699 N N . LYS A 1 83 ? 7.066 -1.878 -13.039 1.00 89.50 83 LYS A N 1
ATOM 700 C CA . LYS A 1 83 ? 8.196 -2.812 -13.096 1.00 89.50 83 LYS A CA 1
ATOM 701 C C . LYS A 1 83 ? 9.214 -2.383 -14.156 1.00 89.50 83 LYS A C 1
ATOM 703 O O . LYS A 1 83 ? 10.379 -2.218 -13.813 1.00 89.50 83 LYS A O 1
ATOM 708 N N . LEU A 1 84 ? 8.769 -2.143 -15.391 1.00 90.44 84 LEU A N 1
ATOM 709 C CA . LEU A 1 84 ? 9.640 -1.700 -16.487 1.00 90.44 84 LEU A CA 1
ATOM 710 C C . LEU A 1 84 ? 10.299 -0.348 -16.179 1.00 90.44 84 LEU A C 1
ATOM 712 O O . LEU A 1 84 ? 11.487 -0.152 -16.423 1.00 90.44 84 LEU A O 1
ATOM 716 N N . LEU A 1 85 ? 9.541 0.574 -15.580 1.00 91.31 85 LEU A N 1
ATOM 717 C CA . LEU A 1 85 ? 10.056 1.876 -15.164 1.00 91.31 85 LEU A CA 1
ATOM 718 C C . LEU A 1 85 ? 11.140 1.748 -14.086 1.00 91.31 85 LEU A C 1
ATOM 720 O O . LEU A 1 85 ? 12.137 2.462 -14.134 1.00 91.31 85 LEU A O 1
ATOM 724 N N . PHE A 1 86 ? 10.965 0.826 -13.138 1.00 90.12 86 PHE A N 1
ATOM 725 C CA . PHE A 1 86 ? 11.941 0.573 -12.082 1.00 90.12 86 PHE A CA 1
ATOM 726 C C . PHE A 1 86 ? 13.214 -0.111 -12.594 1.00 90.12 86 PHE A C 1
ATOM 728 O O . PHE A 1 86 ? 14.310 0.218 -12.145 1.00 90.12 86 PHE A O 1
ATOM 735 N N . GLU A 1 87 ? 13.095 -1.048 -13.535 1.00 89.81 87 GLU A N 1
ATOM 736 C CA . GLU A 1 87 ? 14.249 -1.664 -14.207 1.00 89.81 87 GLU A CA 1
ATOM 737 C C . GLU A 1 87 ? 15.062 -0.612 -14.966 1.00 89.81 87 GLU A C 1
ATOM 739 O O . GLU A 1 87 ? 16.281 -0.523 -14.808 1.00 89.81 87 GLU A O 1
ATOM 744 N N . TRP A 1 88 ? 14.379 0.260 -15.710 1.00 91.19 88 TRP A N 1
ATOM 745 C CA . TRP A 1 88 ? 15.023 1.388 -16.369 1.00 91.19 88 TRP A CA 1
ATOM 746 C C . TRP A 1 88 ? 15.686 2.339 -15.364 1.00 91.19 88 TRP A C 1
ATOM 748 O O . TRP A 1 88 ? 16.846 2.703 -15.553 1.00 91.19 88 TRP A O 1
ATOM 758 N N . GLN A 1 89 ? 14.999 2.705 -14.277 1.00 89.44 89 GLN A N 1
ATOM 759 C CA . GLN A 1 89 ? 15.551 3.596 -13.254 1.00 89.44 89 GLN A CA 1
ATOM 760 C C . GLN A 1 89 ? 16.859 3.038 -12.673 1.00 89.44 89 GLN A C 1
ATOM 762 O O . GLN A 1 89 ? 17.853 3.759 -12.625 1.00 89.44 89 GLN A O 1
ATOM 767 N N . GLN A 1 90 ? 16.887 1.750 -12.314 1.00 87.31 90 GLN A N 1
ATOM 768 C CA . GLN A 1 90 ? 18.102 1.088 -11.824 1.00 87.31 90 GLN A CA 1
ATOM 769 C C . GLN A 1 90 ? 19.230 1.111 -12.860 1.00 87.31 90 GLN A C 1
ATOM 771 O O . GLN A 1 90 ? 20.378 1.363 -12.504 1.00 87.31 90 GLN A O 1
ATOM 776 N N . SER A 1 91 ? 18.918 0.886 -14.142 1.00 85.81 91 SER A N 1
ATOM 777 C CA . SER A 1 91 ? 19.932 0.920 -15.203 1.00 85.81 91 SER A CA 1
ATOM 778 C C . SER A 1 91 ? 20.586 2.300 -15.348 1.00 85.81 91 SER A C 1
ATOM 780 O O . SER A 1 91 ? 21.796 2.394 -15.538 1.00 85.81 91 SER A O 1
ATOM 782 N N . VAL A 1 92 ? 19.807 3.376 -15.192 1.00 85.81 92 VAL A N 1
ATOM 783 C CA . VAL A 1 92 ? 20.304 4.757 -15.267 1.00 85.81 92 VAL A CA 1
ATOM 784 C C . VAL A 1 92 ? 21.129 5.113 -14.032 1.00 85.81 92 VAL A C 1
ATOM 786 O O . VAL A 1 92 ? 22.173 5.750 -14.158 1.00 85.81 92 VAL A O 1
ATOM 789 N N . GLU A 1 93 ? 20.685 4.699 -12.845 1.00 85.19 93 GLU A N 1
ATOM 790 C CA . GLU A 1 93 ? 21.402 4.941 -11.587 1.00 85.19 93 GLU A CA 1
ATOM 791 C C . GLU A 1 93 ? 22.739 4.181 -11.540 1.00 85.19 93 GLU A C 1
ATOM 793 O O . GLU A 1 93 ? 23.740 4.740 -11.093 1.00 85.19 93 GLU A O 1
ATOM 798 N N . ALA A 1 94 ? 22.791 2.959 -12.084 1.00 81.81 94 ALA A N 1
ATOM 799 C CA . ALA A 1 94 ? 24.024 2.177 -12.210 1.00 81.81 94 ALA A CA 1
ATOM 800 C C . ALA A 1 94 ? 25.039 2.809 -13.181 1.00 81.81 94 ALA A C 1
ATOM 802 O O . ALA A 1 94 ? 26.243 2.717 -12.965 1.00 81.81 94 ALA A O 1
ATOM 803 N N . GLN A 1 95 ? 24.568 3.469 -14.242 1.00 79.38 95 GLN A N 1
ATOM 804 C CA . GLN A 1 95 ? 25.433 4.165 -15.203 1.00 79.38 95 GLN A CA 1
ATOM 805 C C . GLN A 1 95 ? 25.944 5.516 -14.685 1.00 79.38 95 GLN A C 1
ATOM 807 O O . GLN A 1 95 ? 26.979 5.996 -15.141 1.00 79.38 95 GLN A O 1
ATOM 812 N N . ARG A 1 96 ? 25.219 6.152 -13.757 1.00 73.69 96 ARG A N 1
ATOM 813 C CA . ARG A 1 96 ? 25.522 7.485 -13.213 1.00 73.69 96 ARG A CA 1
ATOM 814 C C . ARG A 1 96 ? 26.114 7.420 -11.804 1.00 73.69 96 ARG A C 1
ATOM 816 O O . ARG A 1 96 ? 25.686 8.176 -10.939 1.00 73.69 96 ARG A O 1
ATOM 823 N N . ASP A 1 97 ? 27.054 6.504 -11.577 1.00 64.31 97 ASP A N 1
ATOM 824 C CA . ASP A 1 97 ? 27.914 6.417 -10.378 1.00 64.31 97 ASP A CA 1
ATOM 825 C C . ASP A 1 97 ? 27.197 6.690 -9.029 1.00 64.31 97 ASP A C 1
ATOM 827 O O . ASP A 1 97 ? 27.722 7.344 -8.131 1.00 64.31 97 ASP A O 1
ATOM 831 N N . GLY A 1 98 ? 25.924 6.284 -8.913 1.00 61.62 98 GLY A N 1
ATOM 832 C CA . GLY A 1 98 ? 25.075 6.483 -7.731 1.00 61.62 98 GLY A CA 1
ATOM 833 C C . GLY A 1 98 ? 24.783 7.933 -7.296 1.00 61.62 98 GLY A C 1
ATOM 834 O O . GLY A 1 98 ? 24.037 8.126 -6.337 1.00 61.62 98 GLY A O 1
ATOM 835 N N . SER A 1 99 ? 25.328 8.959 -7.959 1.00 55.28 99 SER A N 1
ATOM 836 C CA . SER A 1 99 ? 25.324 10.340 -7.442 1.00 55.28 99 SER A CA 1
ATOM 837 C C . SER A 1 99 ? 24.065 11.142 -7.814 1.00 55.28 99 SER A C 1
ATOM 839 O O . SER A 1 99 ? 23.682 12.075 -7.107 1.00 55.28 99 SER A O 1
ATOM 841 N N . ALA A 1 100 ? 23.363 10.762 -8.889 1.00 64.94 100 ALA A N 1
ATOM 842 C CA . ALA A 1 100 ? 22.185 11.484 -9.376 1.00 64.94 100 ALA A CA 1
ATOM 843 C C . ALA A 1 100 ? 20.934 10.594 -9.441 1.00 64.94 100 ALA A C 1
ATOM 845 O O . ALA A 1 100 ? 20.781 9.780 -10.353 1.00 64.94 100 ALA A O 1
ATOM 846 N N . SER A 1 101 ? 19.997 10.806 -8.509 1.00 73.06 101 SER A N 1
ATOM 847 C CA . SER A 1 101 ? 18.664 10.191 -8.566 1.00 73.06 101 SER A CA 1
ATOM 848 C C . SER A 1 101 ? 17.865 10.730 -9.758 1.00 73.06 101 SER A C 1
ATOM 850 O O . SER A 1 101 ? 17.931 11.917 -10.090 1.00 73.06 101 SER A O 1
ATOM 852 N N . VAL A 1 102 ? 17.090 9.859 -10.407 1.00 81.50 102 VAL A N 1
ATOM 853 C CA . VAL A 1 102 ? 16.267 10.225 -11.565 1.00 81.50 102 VAL A CA 1
ATOM 854 C C . VAL A 1 102 ? 15.194 11.252 -11.169 1.00 81.50 102 VAL A C 1
ATOM 856 O O . VAL A 1 102 ? 14.404 11.049 -10.242 1.00 81.50 102 VAL A O 1
ATOM 859 N N . THR A 1 103 ? 15.143 12.372 -11.896 1.00 86.25 103 THR A N 1
ATOM 860 C CA . THR A 1 103 ? 14.160 13.446 -11.687 1.00 86.25 103 THR A CA 1
ATOM 861 C C . THR A 1 103 ? 12.728 12.945 -11.913 1.00 86.25 103 THR A C 1
ATOM 863 O O . THR A 1 103 ? 12.488 12.056 -12.732 1.00 86.25 103 THR A O 1
ATOM 866 N N . SER A 1 104 ? 11.746 13.536 -11.220 1.00 85.44 104 SER A N 1
ATOM 867 C CA . SER A 1 104 ? 10.317 13.216 -11.399 1.00 85.44 104 SER A CA 1
ATOM 868 C C . SER A 1 104 ? 9.867 13.282 -12.855 1.00 85.44 104 SER A C 1
ATOM 870 O O . SER A 1 104 ? 9.132 12.409 -13.307 1.00 85.44 104 SER A O 1
ATOM 872 N N . ASP A 1 105 ? 10.338 14.285 -13.587 1.00 86.75 105 ASP A N 1
ATOM 873 C CA . ASP A 1 105 ? 9.883 14.552 -14.950 1.00 86.75 105 ASP A CA 1
ATOM 874 C C . ASP A 1 105 ? 10.441 13.516 -15.928 1.00 86.75 105 ASP A C 1
ATOM 876 O O . ASP A 1 105 ? 9.736 13.062 -16.825 1.00 86.75 105 ASP A O 1
ATOM 880 N N . ALA A 1 106 ? 11.670 13.047 -15.688 1.00 88.62 106 ALA A N 1
ATOM 881 C CA . ALA A 1 106 ? 12.270 11.952 -16.442 1.00 88.62 106 ALA A CA 1
ATOM 882 C C . ALA A 1 106 ? 11.518 10.628 -16.219 1.00 88.62 106 ALA A C 1
ATOM 884 O O . ALA A 1 106 ? 11.323 9.870 -17.167 1.00 88.62 106 ALA A O 1
ATOM 885 N N . LEU A 1 107 ? 11.033 10.370 -14.995 1.00 90.06 107 LEU A N 1
ATOM 886 C CA . LEU A 1 107 ? 10.179 9.209 -14.709 1.00 90.06 107 LEU A CA 1
ATOM 887 C C . LEU A 1 107 ? 8.844 9.286 -15.456 1.00 90.06 107 LEU A C 1
ATOM 889 O O . LEU A 1 107 ? 8.397 8.280 -16.000 1.00 90.06 107 LEU A O 1
ATOM 893 N N . VAL A 1 108 ? 8.211 10.463 -15.503 1.00 91.12 108 VAL A N 1
ATOM 894 C CA . VAL A 1 108 ? 6.953 10.655 -16.243 1.00 91.12 108 VAL A CA 1
ATOM 895 C C . VAL A 1 108 ? 7.178 10.483 -17.739 1.00 91.12 108 VAL A C 1
ATOM 897 O O . VAL A 1 108 ? 6.464 9.704 -18.364 1.00 91.12 108 VAL A O 1
ATOM 900 N N . ALA A 1 109 ? 8.194 11.140 -18.301 1.00 89.69 109 ALA A N 1
ATOM 901 C CA . ALA A 1 109 ? 8.530 11.025 -19.716 1.00 89.69 109 ALA A CA 1
ATOM 902 C C . ALA A 1 109 ? 8.790 9.564 -20.111 1.00 89.69 109 ALA A C 1
ATOM 904 O O . ALA A 1 109 ? 8.239 9.080 -21.100 1.00 89.69 109 ALA A O 1
ATOM 905 N N . LYS A 1 110 ? 9.542 8.822 -19.288 1.00 92.44 110 LYS A N 1
ATOM 906 C CA . LYS A 1 110 ? 9.788 7.403 -19.546 1.00 92.44 110 LYS A CA 1
ATOM 907 C C . LYS A 1 110 ? 8.530 6.549 -19.392 1.00 92.44 110 LYS A C 1
ATOM 909 O O . LYS A 1 110 ? 8.303 5.653 -20.199 1.00 92.44 110 LYS A O 1
ATOM 914 N N . ALA A 1 111 ? 7.680 6.828 -18.405 1.00 91.06 111 ALA A N 1
ATOM 915 C CA . ALA A 1 111 ? 6.409 6.125 -18.248 1.00 91.06 111 ALA A CA 1
ATOM 916 C C . ALA A 1 111 ? 5.490 6.322 -19.467 1.00 91.06 111 ALA A C 1
ATOM 918 O O . ALA A 1 111 ? 4.829 5.376 -19.893 1.00 91.06 111 ALA A O 1
ATOM 919 N N . MET A 1 112 ? 5.490 7.520 -20.061 1.00 90.50 112 MET A N 1
ATOM 920 C CA . MET A 1 112 ? 4.773 7.814 -21.306 1.00 90.50 112 MET A CA 1
ATOM 921 C C . MET A 1 112 ? 5.344 7.044 -22.502 1.00 90.50 112 MET A C 1
ATOM 923 O O . MET A 1 112 ? 4.576 6.543 -23.314 1.00 90.50 112 MET A O 1
ATOM 927 N N . GLU A 1 113 ? 6.668 6.913 -22.594 1.00 91.31 113 GLU A N 1
ATOM 928 C CA . GLU A 1 113 ? 7.343 6.158 -23.658 1.00 91.31 113 GLU A CA 1
ATOM 929 C C . GLU A 1 113 ? 7.081 4.644 -23.568 1.00 91.31 113 GLU A C 1
ATOM 931 O O . GLU A 1 113 ? 6.884 3.982 -24.588 1.00 91.31 113 GLU A O 1
ATOM 936 N N . ILE A 1 114 ? 7.065 4.093 -22.349 1.00 91.69 114 ILE A N 1
ATOM 937 C CA . ILE A 1 114 ? 6.839 2.661 -22.101 1.00 91.69 114 ILE A CA 1
ATOM 938 C C . ILE A 1 114 ? 5.362 2.292 -22.297 1.00 91.69 114 ILE A C 1
ATOM 940 O O . ILE A 1 114 ? 5.070 1.191 -22.754 1.00 91.69 114 ILE A O 1
ATOM 944 N N . TRP A 1 115 ? 4.424 3.194 -21.984 1.00 90.94 115 TRP A N 1
ATOM 945 C CA . TRP A 1 115 ? 2.979 2.931 -22.046 1.00 90.94 115 TRP A CA 1
ATOM 946 C C . TRP A 1 115 ? 2.499 2.216 -23.328 1.00 90.94 115 TRP A C 1
ATOM 948 O O . TRP A 1 115 ? 1.889 1.154 -23.199 1.00 90.94 115 TRP A O 1
ATOM 958 N N . PRO A 1 116 ? 2.785 2.709 -24.553 1.00 90.19 116 PRO A N 1
ATOM 959 C CA . PRO A 1 116 ? 2.326 2.063 -25.788 1.00 90.19 116 PRO A CA 1
ATOM 960 C C . PRO A 1 116 ? 3.016 0.723 -26.090 1.00 90.19 116 PRO A C 1
ATOM 962 O O . PRO A 1 116 ? 2.533 -0.040 -26.927 1.00 90.19 116 PRO A O 1
ATOM 965 N N . GLN A 1 117 ? 4.143 0.431 -25.435 1.00 89.50 117 GLN A N 1
ATOM 966 C CA . GLN A 1 117 ? 4.908 -0.802 -25.637 1.00 89.50 117 GLN A CA 1
ATOM 967 C C . GLN A 1 117 ? 4.304 -1.984 -24.869 1.00 89.50 117 GLN A C 1
ATOM 969 O O . GLN A 1 117 ? 4.654 -3.127 -25.150 1.00 89.50 117 GLN A O 1
ATOM 974 N N . ILE A 1 118 ? 3.397 -1.723 -23.920 1.00 89.94 118 ILE A N 1
ATOM 975 C CA . ILE A 1 118 ? 2.776 -2.745 -23.076 1.00 89.94 118 ILE A CA 1
ATOM 976 C C . ILE A 1 118 ? 1.519 -3.294 -23.774 1.00 89.94 118 ILE A C 1
ATOM 978 O O . ILE A 1 118 ? 0.533 -2.560 -23.904 1.00 89.94 118 ILE A O 1
ATOM 982 N N . PRO A 1 119 ? 1.508 -4.574 -24.198 1.00 86.75 119 PRO A N 1
ATOM 983 C CA . PRO A 1 119 ? 0.365 -5.171 -24.890 1.00 86.75 119 PRO A CA 1
ATOM 984 C C . PRO A 1 119 ? -0.938 -5.100 -24.084 1.00 86.75 119 PRO A C 1
ATOM 986 O O . PRO A 1 119 ? -1.997 -4.848 -24.649 1.00 86.75 119 PRO A O 1
ATOM 989 N N . GLU A 1 120 ? -0.860 -5.258 -22.763 1.00 87.38 120 GLU A N 1
ATOM 990 C CA . GLU A 1 120 ? -2.012 -5.304 -21.856 1.00 87.38 120 GLU A CA 1
ATOM 991 C C . GLU A 1 120 ? -2.706 -3.945 -21.663 1.00 87.38 120 GLU A C 1
ATOM 993 O O . GLU A 1 120 ? -3.846 -3.895 -21.197 1.00 87.38 120 GLU A O 1
ATOM 998 N N . TYR A 1 121 ? -2.035 -2.834 -21.988 1.00 85.88 121 TYR A N 1
ATOM 999 C CA . TYR A 1 121 ? -2.567 -1.475 -21.812 1.00 85.88 121 TYR A CA 1
ATOM 1000 C C . TYR A 1 121 ? -2.827 -0.749 -23.133 1.00 85.88 121 TYR A C 1
ATOM 1002 O O . TYR A 1 121 ? -3.209 0.420 -23.112 1.00 85.88 121 TYR A O 1
ATOM 1010 N N . ARG A 1 122 ? -2.661 -1.431 -24.273 1.00 78.62 122 ARG A N 1
ATOM 1011 C CA . ARG A 1 122 ? -2.790 -0.839 -25.612 1.00 78.62 122 ARG A CA 1
ATOM 1012 C C . ARG A 1 122 ? -4.156 -0.189 -25.856 1.00 78.62 122 ARG A C 1
ATOM 1014 O O . ARG A 1 122 ? -4.216 0.871 -26.468 1.00 78.62 122 ARG A O 1
ATOM 1021 N N . ASP A 1 123 ? -5.220 -0.782 -25.322 1.00 83.50 123 ASP A N 1
ATOM 1022 C CA . ASP A 1 123 ? -6.595 -0.292 -25.494 1.00 83.50 123 ASP A CA 1
ATOM 1023 C C . ASP A 1 123 ? -7.023 0.714 -24.408 1.00 83.50 123 ASP A C 1
ATOM 1025 O O . ASP A 1 123 ? -8.171 1.160 -24.374 1.00 83.50 123 ASP A O 1
ATOM 1029 N N . GLN A 1 124 ? -6.123 1.073 -23.485 1.00 83.62 124 GLN A N 1
ATOM 1030 C CA . GLN A 1 124 ? -6.415 2.011 -22.404 1.00 83.62 124 GLN A CA 1
ATOM 1031 C C . GLN A 1 124 ? -5.896 3.418 -22.730 1.00 83.62 124 GLN A C 1
ATOM 1033 O O . GLN A 1 124 ? -4.779 3.568 -23.233 1.00 83.62 124 GLN A O 1
ATOM 1038 N N . PRO A 1 125 ? -6.654 4.477 -22.381 1.00 85.06 125 PRO A N 1
ATOM 1039 C CA . PRO A 1 125 ? -6.182 5.840 -22.559 1.00 85.06 125 PRO A CA 1
ATOM 1040 C C . PRO A 1 125 ? -4.941 6.079 -21.699 1.00 85.06 125 PRO A C 1
ATOM 1042 O O . PRO A 1 125 ? -4.900 5.713 -20.519 1.00 85.06 125 PRO A O 1
ATOM 1045 N N . GLN A 1 126 ? -3.941 6.726 -22.294 1.00 85.50 126 GLN A N 1
ATOM 1046 C CA . GLN A 1 126 ? -2.695 7.043 -21.613 1.00 85.50 126 GLN A CA 1
ATOM 1047 C C . GLN A 1 126 ? -2.959 7.933 -20.385 1.00 85.50 126 GLN A C 1
ATOM 1049 O O . GLN A 1 126 ? -3.562 9.003 -20.509 1.00 85.50 126 GLN A O 1
ATOM 1054 N N . PRO A 1 127 ? -2.526 7.522 -19.182 1.00 85.00 127 PRO A N 1
ATOM 1055 C CA . PRO A 1 127 ? -2.749 8.294 -17.973 1.00 85.00 127 PRO A CA 1
ATOM 1056 C C . PRO A 1 127 ? -1.804 9.499 -17.897 1.00 85.00 127 PRO A C 1
ATOM 1058 O O . PRO A 1 127 ? -0.651 9.447 -18.309 1.00 85.00 127 PRO A O 1
ATOM 1061 N N . LEU A 1 128 ? -2.275 10.570 -17.258 1.00 80.81 128 LEU A N 1
ATOM 1062 C CA . LEU A 1 128 ? -1.534 11.824 -17.046 1.00 80.81 128 LEU A CA 1
ATOM 1063 C C . LEU A 1 128 ? -0.467 11.745 -15.930 1.00 80.81 128 LEU A C 1
ATOM 1065 O O . LEU A 1 128 ? -0.068 12.779 -15.410 1.00 80.81 128 LEU A O 1
ATOM 1069 N N . PHE A 1 129 ? -0.064 10.533 -15.513 1.00 85.00 129 PHE A N 1
ATOM 1070 C CA . PHE A 1 129 ? 0.951 10.243 -14.479 1.00 85.00 129 PHE A CA 1
ATOM 1071 C C . PHE A 1 129 ? 1.102 11.326 -13.394 1.00 85.00 129 PHE A C 1
ATOM 1073 O O . PHE A 1 129 ? 2.122 12.001 -13.290 1.00 85.00 129 PHE A O 1
ATOM 1080 N N . SER A 1 130 ? 0.058 11.505 -12.578 1.00 85.44 130 SER A N 1
ATOM 1081 C CA . SER A 1 130 ? -0.008 12.612 -11.619 1.00 85.44 130 SER A CA 1
ATOM 1082 C C . SER A 1 130 ? 1.105 12.580 -10.563 1.00 85.44 130 SER A C 1
ATOM 1084 O O . SER A 1 130 ? 1.662 11.527 -10.237 1.00 85.44 130 SER A O 1
ATOM 1086 N N . SER A 1 131 ? 1.350 13.727 -9.923 1.00 82.88 131 SER A N 1
ATOM 1087 C CA . SER A 1 131 ? 2.250 13.831 -8.764 1.00 82.88 131 SER A CA 1
ATOM 1088 C C . SER A 1 131 ? 1.901 12.825 -7.657 1.00 82.88 131 SER A C 1
ATOM 1090 O O . SER A 1 131 ? 2.785 12.225 -7.053 1.00 82.88 131 SER A O 1
ATOM 1092 N N . GLY A 1 132 ? 0.608 12.555 -7.441 1.00 83.94 132 GLY A N 1
ATOM 1093 C CA . GLY A 1 132 ? 0.145 11.531 -6.505 1.00 83.94 132 GLY A CA 1
ATOM 1094 C C . GLY A 1 132 ? 0.522 10.105 -6.919 1.00 83.94 132 GLY A C 1
ATOM 1095 O O . GLY A 1 132 ? 0.831 9.280 -6.056 1.00 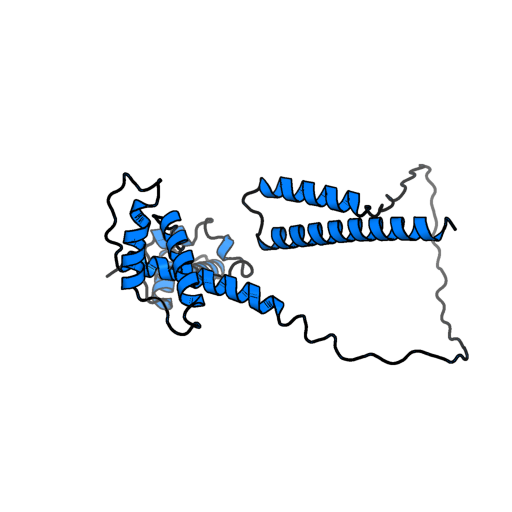83.94 132 GLY A O 1
ATOM 1096 N N . TRP A 1 133 ? 0.529 9.790 -8.217 1.00 88.69 133 TRP A N 1
ATOM 1097 C CA . TRP A 1 133 ? 1.023 8.499 -8.700 1.00 88.69 133 TRP A CA 1
ATOM 1098 C C . TRP A 1 133 ? 2.532 8.364 -8.464 1.00 88.69 133 TRP A C 1
ATOM 1100 O O . TRP A 1 133 ? 2.946 7.353 -7.897 1.00 88.69 133 TRP A O 1
ATOM 1110 N N . LEU A 1 134 ? 3.320 9.399 -8.777 1.00 87.00 134 LEU A N 1
ATOM 1111 C CA . LEU A 1 134 ? 4.769 9.419 -8.540 1.00 87.00 134 LEU A CA 1
ATOM 1112 C C . LEU A 1 134 ? 5.128 9.244 -7.064 1.00 87.00 134 LEU A C 1
ATOM 1114 O O . LEU A 1 134 ? 6.001 8.442 -6.741 1.00 87.00 134 LEU A O 1
ATOM 1118 N N . THR A 1 135 ? 4.449 9.955 -6.159 1.00 84.56 135 THR A N 1
ATOM 1119 C CA . THR A 1 135 ? 4.667 9.806 -4.713 1.00 84.56 135 THR A CA 1
ATOM 1120 C C . THR A 1 135 ? 4.435 8.362 -4.284 1.00 84.56 135 THR A C 1
ATOM 1122 O O . THR A 1 135 ? 5.280 7.772 -3.621 1.00 84.56 135 THR A O 1
ATOM 1125 N N . ASN A 1 136 ? 3.335 7.752 -4.736 1.00 83.75 136 ASN A N 1
ATOM 1126 C CA . ASN A 1 136 ? 3.029 6.359 -4.423 1.00 83.75 136 ASN A CA 1
ATOM 1127 C C . ASN A 1 136 ? 4.019 5.367 -5.062 1.00 83.75 136 ASN A C 1
ATOM 1129 O O . ASN A 1 136 ? 4.365 4.371 -4.426 1.00 83.75 136 ASN A O 1
ATOM 1133 N N . TYR A 1 137 ? 4.472 5.624 -6.293 1.00 86.81 137 TYR A N 1
ATOM 1134 C CA . TYR A 1 137 ? 5.515 4.846 -6.966 1.00 86.81 137 TYR A CA 1
ATOM 1135 C C . TYR A 1 137 ? 6.817 4.895 -6.158 1.00 86.81 137 TYR A C 1
ATOM 1137 O O . TYR A 1 137 ? 7.315 3.854 -5.737 1.00 86.81 137 TYR A O 1
ATOM 1145 N N . LYS A 1 138 ? 7.305 6.090 -5.809 1.00 85.62 138 LYS A N 1
ATOM 1146 C CA . LYS A 1 138 ? 8.509 6.258 -4.981 1.00 85.62 138 LYS A CA 1
ATOM 1147 C C . LYS A 1 138 ? 8.367 5.557 -3.632 1.00 85.62 138 LYS A C 1
ATOM 1149 O O . LYS A 1 138 ? 9.264 4.823 -3.235 1.00 85.62 138 LYS A O 1
ATOM 1154 N N . THR A 1 139 ? 7.225 5.691 -2.953 1.00 81.81 139 THR A N 1
ATOM 1155 C CA . THR A 1 139 ? 6.971 4.963 -1.699 1.00 81.81 139 THR A CA 1
ATOM 1156 C C . THR A 1 139 ? 7.042 3.444 -1.889 1.00 81.81 139 THR A C 1
ATOM 1158 O O . THR A 1 139 ? 7.612 2.761 -1.046 1.00 81.81 139 THR A O 1
ATOM 1161 N N . ARG A 1 140 ? 6.506 2.899 -2.991 1.00 81.75 140 ARG A N 1
ATOM 1162 C CA . ARG A 1 140 ? 6.564 1.456 -3.287 1.00 81.75 140 ARG A CA 1
ATOM 1163 C C . ARG A 1 140 ? 7.982 0.961 -3.560 1.00 81.75 140 ARG A C 1
ATOM 1165 O O . ARG A 1 140 ? 8.336 -0.115 -3.081 1.00 81.75 140 ARG A O 1
ATOM 1172 N N . TYR A 1 141 ? 8.760 1.700 -4.344 1.00 78.75 141 TYR A N 1
ATOM 1173 C CA . TYR A 1 141 ? 10.048 1.223 -4.850 1.00 78.75 141 TYR A CA 1
ATOM 1174 C C . TYR A 1 141 ? 11.234 1.597 -3.960 1.00 78.75 141 TYR A C 1
ATOM 1176 O O . TYR A 1 141 ? 12.125 0.771 -3.811 1.00 78.75 141 TYR A O 1
ATOM 1184 N N . ASN A 1 142 ? 11.188 2.712 -3.223 1.00 72.12 142 ASN A N 1
ATOM 1185 C CA . ASN A 1 142 ? 12.206 3.022 -2.209 1.00 72.12 142 ASN A CA 1
ATOM 1186 C C . ASN A 1 142 ? 12.238 1.962 -1.093 1.00 72.12 142 ASN A C 1
ATOM 1188 O O . ASN A 1 142 ? 13.306 1.607 -0.595 1.00 72.12 142 ASN A O 1
ATOM 1192 N N . SER A 1 143 ? 11.077 1.401 -0.726 1.00 64.56 143 SER A N 1
ATOM 1193 C CA . SER A 1 143 ? 11.010 0.270 0.210 1.00 64.56 143 SER A CA 1
ATOM 1194 C C . SER A 1 143 ? 11.596 -1.021 -0.370 1.00 64.56 143 SER A C 1
ATOM 1196 O O . SER A 1 143 ? 12.130 -1.829 0.386 1.00 64.56 143 SER A O 1
ATOM 1198 N N . LYS A 1 144 ? 11.516 -1.225 -1.693 1.00 59.53 144 LYS A N 1
ATOM 1199 C CA . LYS A 1 144 ? 12.114 -2.389 -2.367 1.00 59.53 144 LYS A CA 1
ATOM 1200 C C . LYS A 1 144 ? 13.633 -2.254 -2.484 1.00 59.53 144 LYS A C 1
ATOM 1202 O O . LYS A 1 144 ? 14.324 -3.232 -2.221 1.00 59.53 144 LYS A O 1
ATOM 1207 N N . THR A 1 145 ? 14.143 -1.058 -2.782 1.00 56.78 145 THR A N 1
ATOM 1208 C CA . THR A 1 145 ? 15.587 -0.784 -2.836 1.00 56.78 145 THR A CA 1
ATOM 1209 C C . THR A 1 145 ? 16.259 -1.056 -1.485 1.00 56.78 145 THR A C 1
ATOM 1211 O O . THR A 1 145 ? 17.248 -1.777 -1.444 1.00 56.78 145 THR A O 1
ATOM 1214 N N . GLN A 1 146 ? 15.682 -0.607 -0.357 1.00 49.09 146 GLN A N 1
ATOM 1215 C CA . GLN A 1 146 ? 16.246 -0.900 0.976 1.00 49.09 146 GLN A CA 1
ATOM 1216 C C . GLN A 1 146 ? 16.250 -2.397 1.331 1.00 49.09 146 GLN A C 1
ATOM 1218 O O . GLN A 1 146 ? 17.211 -2.881 1.927 1.00 49.09 146 GLN A O 1
ATOM 1223 N N . GLN A 1 147 ? 15.210 -3.148 0.951 1.00 49.12 147 GLN A N 1
ATOM 1224 C CA . GLN A 1 147 ? 15.171 -4.599 1.182 1.00 49.12 147 GLN A CA 1
ATOM 1225 C C . GLN A 1 147 ? 16.193 -5.353 0.317 1.00 49.12 147 GLN A C 1
ATOM 1227 O O . GLN A 1 147 ? 16.732 -6.367 0.755 1.00 49.12 147 GLN A O 1
ATOM 1232 N N . GLN A 1 148 ? 16.493 -4.855 -0.887 1.00 50.03 148 GLN A N 1
ATOM 1233 C CA . GLN A 1 148 ? 17.530 -5.419 -1.755 1.00 50.03 148 GLN A CA 1
ATOM 1234 C C . GLN A 1 148 ? 18.949 -5.084 -1.269 1.00 50.03 148 GLN A C 1
ATOM 1236 O O . GLN A 1 148 ? 19.817 -5.953 -1.332 1.00 50.03 148 GLN A O 1
ATOM 1241 N N . SER A 1 149 ? 19.188 -3.884 -0.724 1.00 46.41 149 SER A N 1
ATOM 1242 C CA . SER A 1 149 ? 20.484 -3.516 -0.129 1.00 46.41 149 SER A CA 1
ATOM 1243 C C . SER A 1 149 ? 20.782 -4.292 1.161 1.00 46.41 149 SER A C 1
ATOM 1245 O O . SER A 1 149 ? 21.903 -4.762 1.340 1.00 46.41 149 SER A O 1
ATOM 1247 N N . GLN A 1 150 ? 19.786 -4.528 2.027 1.00 43.66 150 GLN A N 1
ATOM 1248 C CA . GLN A 1 150 ? 19.977 -5.349 3.236 1.00 43.66 150 GLN A CA 1
ATOM 1249 C C . GLN A 1 150 ? 20.313 -6.817 2.927 1.00 43.66 150 GLN A C 1
ATOM 1251 O O . GLN A 1 150 ? 21.019 -7.450 3.704 1.00 43.66 150 GLN A O 1
ATOM 1256 N N . HIS A 1 151 ? 19.870 -7.349 1.783 1.00 41.44 151 HIS A N 1
ATOM 1257 C CA . HIS A 1 151 ? 20.228 -8.705 1.349 1.00 41.44 151 HIS A CA 1
ATOM 1258 C C . HIS A 1 151 ? 21.641 -8.807 0.744 1.00 41.44 151 HIS A C 1
ATOM 1260 O O . HIS A 1 151 ? 22.165 -9.911 0.631 1.00 41.44 151 HIS A O 1
ATOM 1266 N N . GLN A 1 152 ? 22.259 -7.684 0.352 1.00 42.84 152 GLN A N 1
ATOM 1267 C CA . GLN A 1 152 ? 23.646 -7.649 -0.135 1.00 42.84 152 GLN A CA 1
ATOM 1268 C C . GLN A 1 152 ? 24.653 -7.343 0.988 1.00 42.84 152 GLN A C 1
ATOM 1270 O O . GLN A 1 152 ? 25.765 -7.865 0.961 1.00 42.84 152 GLN A O 1
ATOM 1275 N N . GLN A 1 153 ? 24.268 -6.583 2.023 1.00 39.25 153 GLN A N 1
ATOM 1276 C CA . GLN A 1 153 ? 25.149 -6.290 3.166 1.00 39.25 153 GLN A CA 1
ATOM 1277 C C . GLN A 1 153 ? 25.417 -7.524 4.051 1.00 39.25 153 GLN A C 1
ATOM 1279 O O . GLN A 1 153 ? 26.515 -7.673 4.582 1.00 39.25 153 GLN A O 1
ATOM 1284 N N . SER A 1 154 ? 24.463 -8.461 4.152 1.00 37.53 154 SER A N 1
ATOM 1285 C CA . SER A 1 154 ? 24.628 -9.714 4.909 1.00 37.53 154 SER A CA 1
ATOM 1286 C C . SER A 1 154 ? 25.596 -10.718 4.267 1.00 37.53 154 SER A C 1
ATOM 1288 O O . SER A 1 154 ? 25.775 -11.809 4.799 1.00 37.53 154 SER A O 1
ATOM 1290 N N . HIS A 1 155 ? 26.206 -10.378 3.126 1.00 41.25 155 HIS A N 1
ATOM 1291 C CA . HIS A 1 155 ? 27.159 -11.234 2.419 1.00 41.25 155 HIS A CA 1
ATOM 1292 C C . HIS A 1 155 ? 28.626 -10.777 2.555 1.00 41.25 155 HIS A C 1
ATOM 1294 O O . HIS A 1 155 ? 29.516 -11.507 2.124 1.00 41.25 155 HIS A O 1
ATOM 1300 N N . ILE A 1 156 ? 28.901 -9.608 3.161 1.00 44.66 156 ILE A N 1
ATOM 1301 C CA . ILE A 1 156 ? 30.271 -9.063 3.286 1.00 44.66 156 ILE A CA 1
ATOM 1302 C C . ILE A 1 156 ? 30.856 -9.240 4.705 1.00 44.66 156 ILE A C 1
ATOM 1304 O O . ILE A 1 156 ? 32.064 -9.412 4.843 1.00 44.66 156 ILE A O 1
ATOM 1308 N N . GLU A 1 157 ? 30.040 -9.314 5.762 1.00 36.25 157 GLU A N 1
ATOM 1309 C CA . GLU A 1 157 ? 30.542 -9.478 7.145 1.00 36.25 157 GLU A CA 1
AT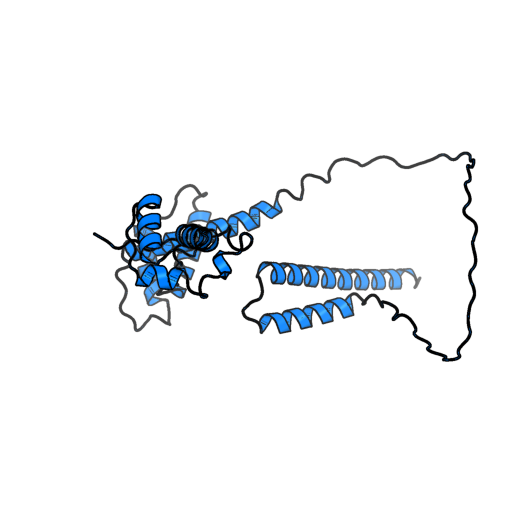OM 1310 C C . GLU A 1 157 ? 30.867 -10.931 7.555 1.00 36.25 157 GLU A C 1
ATOM 1312 O O . GLU A 1 157 ? 31.461 -11.151 8.606 1.00 36.25 157 GLU A O 1
ATOM 1317 N N . ALA A 1 158 ? 30.571 -11.934 6.719 1.00 42.91 158 ALA A N 1
ATOM 1318 C CA . ALA A 1 158 ? 30.860 -13.344 7.025 1.00 42.91 158 ALA A CA 1
ATOM 1319 C C . ALA A 1 158 ? 32.252 -13.836 6.565 1.00 42.91 158 ALA A C 1
ATOM 1321 O O . ALA A 1 158 ? 32.611 -14.975 6.849 1.00 42.91 158 ALA A O 1
ATOM 1322 N N . ASN A 1 159 ? 33.051 -13.001 5.884 1.00 41.75 159 ASN A N 1
ATOM 1323 C CA . ASN A 1 159 ? 34.346 -13.405 5.306 1.00 41.75 159 ASN A CA 1
ATOM 1324 C C . ASN A 1 159 ? 35.592 -12.790 5.982 1.00 41.75 159 ASN A C 1
ATOM 1326 O O . ASN A 1 159 ? 36.694 -12.971 5.474 1.00 41.75 159 ASN A O 1
ATOM 1330 N N . GLN A 1 160 ? 35.462 -12.105 7.127 1.00 44.56 160 GLN A N 1
ATOM 1331 C CA . GLN A 1 160 ? 36.602 -11.479 7.833 1.00 44.56 160 GLN A CA 1
ATOM 1332 C C . GLN A 1 160 ? 36.992 -12.132 9.178 1.00 44.56 160 GLN A C 1
ATOM 1334 O O . GLN A 1 160 ? 37.648 -11.497 9.996 1.00 44.56 160 GLN A O 1
ATOM 1339 N N . LEU A 1 161 ? 36.650 -13.406 9.420 1.00 43.94 161 LEU A N 1
ATOM 1340 C CA . LEU A 1 161 ? 37.061 -14.129 10.644 1.00 43.94 161 LEU A CA 1
ATOM 1341 C C . LEU A 1 161 ? 37.817 -15.451 10.407 1.00 43.94 161 LEU A C 1
ATOM 1343 O O . LEU A 1 161 ? 37.971 -16.226 11.341 1.00 43.94 161 LEU A O 1
ATOM 1347 N N . ASN A 1 162 ? 38.353 -15.698 9.203 1.00 36.84 162 ASN A N 1
ATOM 1348 C CA . ASN A 1 162 ? 39.100 -16.932 8.893 1.00 36.84 162 ASN A CA 1
ATOM 1349 C C . ASN A 1 162 ? 40.529 -16.709 8.360 1.00 36.84 162 ASN A C 1
ATOM 1351 O O . ASN A 1 162 ? 41.043 -17.510 7.584 1.00 36.84 162 ASN A O 1
ATOM 1355 N N . THR A 1 163 ? 41.213 -15.650 8.799 1.00 42.50 163 THR A N 1
ATOM 1356 C CA . THR A 1 163 ? 42.647 -15.460 8.509 1.00 42.50 163 THR A CA 1
ATOM 1357 C C . THR A 1 163 ? 43.448 -15.140 9.770 1.00 42.50 163 THR A C 1
ATOM 1359 O O . THR A 1 163 ? 44.075 -14.090 9.857 1.00 42.50 163 THR A O 1
ATOM 1362 N N . ALA A 1 164 ? 43.421 -16.029 10.766 1.00 34.75 164 ALA A N 1
ATOM 1363 C CA . ALA A 1 164 ? 44.436 -16.077 11.824 1.00 34.75 164 ALA A CA 1
ATOM 1364 C C . ALA A 1 164 ? 44.380 -17.409 12.590 1.00 34.75 164 ALA A C 1
ATOM 1366 O O . ALA A 1 164 ? 43.683 -17.511 13.595 1.00 34.75 164 ALA A O 1
ATOM 1367 N N . SER A 1 165 ? 45.104 -18.424 12.112 1.00 33.31 165 SER A N 1
ATOM 1368 C CA . SER A 1 165 ? 45.756 -19.481 12.918 1.00 33.31 165 SER A CA 1
ATOM 1369 C C . SER A 1 165 ? 46.117 -20.654 12.015 1.00 33.31 165 SER A C 1
ATOM 1371 O O . SER A 1 165 ? 45.436 -21.673 11.956 1.00 33.31 165 SER A O 1
ATOM 1373 N N . THR A 1 166 ? 47.215 -20.495 11.289 1.00 36.53 166 THR A N 1
ATOM 1374 C CA . THR A 1 166 ? 48.046 -21.626 10.878 1.00 36.53 166 THR A CA 1
ATOM 1375 C C . THR A 1 166 ? 49.198 -21.687 11.879 1.00 36.53 166 THR A C 1
ATOM 1377 O O . THR A 1 166 ? 49.697 -20.631 12.269 1.00 36.53 166 THR A O 1
ATOM 1380 N N . ASN A 1 167 ? 49.608 -22.909 12.239 1.00 32.62 167 ASN A N 1
ATOM 1381 C CA . ASN A 1 167 ? 50.773 -23.305 13.052 1.00 32.62 167 ASN A CA 1
ATOM 1382 C C . ASN A 1 167 ? 50.446 -23.733 14.493 1.00 32.62 167 ASN A C 1
ATOM 1384 O O . ASN A 1 167 ? 50.488 -22.929 15.421 1.00 32.62 167 ASN A O 1
ATOM 1388 N N . ASN A 1 168 ? 50.180 -25.030 14.687 1.00 32.28 168 ASN A N 1
ATOM 1389 C CA . ASN A 1 168 ? 51.131 -25.953 15.329 1.00 32.28 168 ASN A CA 1
ATOM 1390 C C . ASN A 1 168 ? 50.435 -27.272 15.705 1.00 32.28 168 ASN A C 1
ATOM 1392 O O . ASN A 1 168 ? 49.598 -27.303 16.600 1.00 32.28 168 ASN A O 1
ATOM 1396 N N . GLU A 1 169 ? 50.869 -28.373 15.100 1.00 30.14 169 GLU A N 1
ATOM 1397 C CA . GLU A 1 169 ? 50.909 -29.667 15.782 1.00 30.14 169 GLU A CA 1
ATOM 1398 C C . GLU A 1 169 ? 52.375 -30.101 15.870 1.00 30.14 169 GLU A C 1
ATOM 1400 O O . GLU A 1 169 ? 53.153 -29.808 14.960 1.00 30.14 169 GLU A O 1
ATOM 1405 N N . VAL A 1 170 ? 52.708 -30.828 16.946 1.00 32.22 170 VAL A N 1
ATOM 1406 C CA . VAL A 1 170 ? 53.426 -32.124 16.958 1.00 32.22 170 VAL A CA 1
ATOM 1407 C C . VAL A 1 170 ? 54.286 -32.282 18.252 1.00 32.22 170 VAL A C 1
ATOM 1409 O O . VAL A 1 170 ? 55.121 -31.444 18.578 1.00 32.22 170 VAL A O 1
ATOM 1412 N N . ILE A 1 171 ? 54.066 -33.428 18.933 1.00 31.45 171 ILE A N 1
ATOM 1413 C CA . ILE A 1 171 ? 54.832 -34.192 19.971 1.00 31.45 171 ILE A CA 1
ATOM 1414 C C . ILE A 1 171 ? 54.869 -33.760 21.460 1.00 31.45 171 ILE A C 1
ATOM 1416 O O . ILE A 1 171 ? 55.533 -32.798 21.823 1.00 31.45 171 ILE A O 1
ATOM 1420 N N .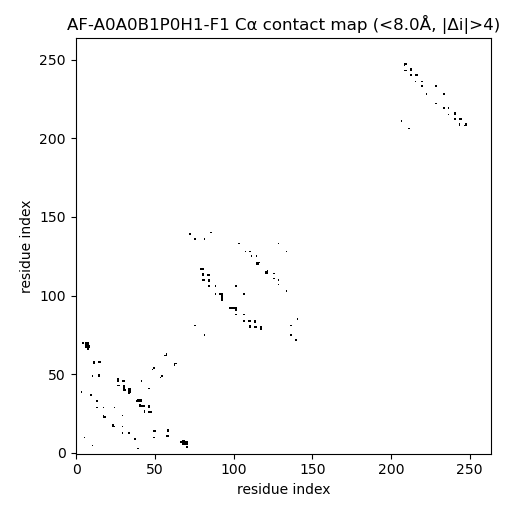 MET A 1 172 ? 54.328 -34.612 22.353 1.00 30.45 172 MET A N 1
ATOM 1421 C CA . MET A 1 172 ? 55.068 -35.499 23.297 1.00 30.45 172 MET A CA 1
ATOM 1422 C C . MET A 1 172 ? 54.178 -35.982 24.459 1.00 30.45 172 MET A C 1
ATOM 1424 O O . MET A 1 172 ? 53.450 -35.221 25.083 1.00 30.45 172 MET A O 1
ATOM 1428 N N . ALA A 1 173 ? 54.276 -37.282 24.738 1.00 34.44 173 ALA A N 1
ATOM 1429 C CA . ALA A 1 173 ? 53.596 -38.025 25.795 1.00 34.44 173 ALA A CA 1
ATOM 1430 C C . ALA A 1 173 ? 54.157 -37.751 27.205 1.00 34.44 173 ALA A C 1
ATOM 1432 O O . ALA A 1 173 ? 55.365 -37.541 27.322 1.00 34.44 173 ALA A O 1
ATOM 1433 N N . ARG A 1 174 ? 53.317 -37.894 28.253 1.00 31.22 174 ARG A N 1
ATOM 1434 C CA . ARG A 1 174 ? 53.546 -38.735 29.460 1.00 31.22 174 ARG A CA 1
ATOM 1435 C C . ARG A 1 174 ? 52.514 -38.527 30.594 1.00 31.22 174 ARG A C 1
ATOM 1437 O O . ARG A 1 174 ? 52.110 -37.407 30.870 1.00 31.22 174 ARG A O 1
ATOM 1444 N N . ASP A 1 175 ? 52.211 -39.660 31.238 1.00 30.33 175 ASP A N 1
ATOM 1445 C CA . ASP A 1 175 ? 51.857 -39.927 32.649 1.00 30.33 175 ASP A CA 1
ATOM 1446 C C . ASP A 1 175 ? 50.445 -39.634 33.245 1.00 30.33 175 ASP A C 1
ATOM 1448 O O . ASP A 1 175 ? 49.939 -38.517 33.276 1.00 30.33 175 ASP A O 1
ATOM 1452 N N . LEU A 1 176 ? 49.849 -40.724 33.775 1.00 31.84 176 LEU A N 1
ATOM 1453 C CA . LEU A 1 176 ? 48.730 -40.879 34.747 1.00 31.84 176 LEU A CA 1
ATOM 1454 C C . LEU A 1 176 ? 49.133 -40.332 36.161 1.00 31.84 176 LEU A C 1
ATOM 1456 O O . LEU A 1 176 ? 50.326 -40.066 36.307 1.00 31.84 176 LEU A O 1
ATOM 1460 N N . PRO A 1 177 ? 48.289 -40.262 37.245 1.00 41.28 177 PRO A N 1
ATOM 1461 C CA . PRO A 1 177 ? 47.100 -41.085 37.566 1.00 41.28 177 PRO A CA 1
ATOM 1462 C C . PRO A 1 177 ? 45.869 -40.428 38.273 1.00 41.28 177 PRO A C 1
ATOM 1464 O O . PRO A 1 177 ? 45.957 -39.402 38.935 1.00 41.28 177 PRO A O 1
ATOM 1467 N N . THR A 1 178 ? 44.732 -41.136 38.157 1.00 27.97 178 THR A N 1
ATOM 1468 C CA . THR A 1 178 ? 43.693 -41.492 39.165 1.00 27.97 178 THR A CA 1
ATOM 1469 C C . THR A 1 178 ? 43.211 -40.477 40.215 1.00 27.97 178 THR A C 1
ATOM 1471 O O . THR A 1 178 ? 43.981 -40.100 41.084 1.00 27.97 178 THR A O 1
ATOM 1474 N N . LEU A 1 179 ? 41.884 -40.263 40.301 1.00 29.36 179 LEU A N 1
ATOM 1475 C CA . LEU A 1 179 ? 41.131 -40.362 41.568 1.00 29.36 179 LEU A CA 1
ATOM 1476 C C . LEU A 1 179 ? 39.649 -40.729 41.340 1.00 29.36 179 LEU A C 1
ATOM 1478 O O . LEU A 1 179 ? 38.974 -40.204 40.461 1.00 29.36 179 LEU A O 1
ATOM 1482 N N . SER A 1 180 ? 39.217 -41.685 42.160 1.00 27.92 180 SER A N 1
ATOM 1483 C CA . SER A 1 180 ? 37.917 -42.357 42.259 1.00 27.92 180 SER A CA 1
ATOM 1484 C C . SER A 1 180 ? 36.826 -41.466 42.871 1.00 27.92 180 SER A C 1
ATOM 1486 O O . SER A 1 180 ? 37.175 -40.567 43.628 1.00 27.92 180 SER A O 1
ATOM 1488 N N . PHE A 1 181 ? 35.540 -41.765 42.641 1.00 28.64 181 PHE A N 1
ATOM 1489 C CA . PHE A 1 181 ? 34.578 -41.990 43.737 1.00 28.64 181 PHE A CA 1
ATOM 1490 C C . PHE A 1 181 ? 33.281 -42.666 43.251 1.00 28.64 181 PHE A C 1
ATOM 1492 O O . PHE A 1 181 ? 32.696 -42.303 42.232 1.00 28.64 181 PHE A O 1
ATOM 1499 N N . ASP A 1 182 ? 32.888 -43.671 44.031 1.00 28.92 182 ASP A N 1
ATOM 1500 C CA . ASP A 1 182 ? 31.809 -44.645 43.873 1.00 28.92 182 ASP A CA 1
ATOM 1501 C C . ASP A 1 182 ? 30.382 -44.084 43.942 1.00 28.92 182 ASP A C 1
ATOM 1503 O O . ASP A 1 182 ? 30.111 -43.193 44.743 1.00 28.92 182 ASP A O 1
ATOM 1507 N N . VAL A 1 183 ? 29.435 -44.749 43.261 1.00 31.22 183 VAL A N 1
ATOM 1508 C CA . VAL A 1 183 ? 28.080 -44.994 43.799 1.00 31.22 183 VAL A CA 1
ATOM 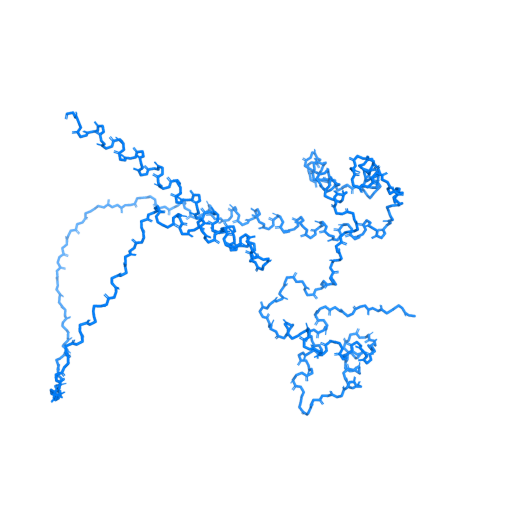1509 C C . VAL A 1 183 ? 27.602 -46.379 43.350 1.00 31.22 183 VAL A C 1
ATOM 1511 O O . VAL A 1 183 ? 27.310 -46.604 42.176 1.00 31.22 183 VAL A O 1
ATOM 1514 N N . ALA A 1 184 ? 27.488 -47.298 44.310 1.00 31.20 184 ALA A N 1
ATOM 1515 C CA . ALA A 1 184 ? 26.842 -48.593 44.155 1.00 31.20 184 ALA A CA 1
ATOM 1516 C C . ALA A 1 184 ? 25.417 -48.574 44.736 1.00 31.20 184 ALA A C 1
ATOM 1518 O O . ALA A 1 184 ? 25.192 -48.126 45.855 1.00 31.20 184 ALA A O 1
ATOM 1519 N N . ASN A 1 185 ? 24.500 -49.105 43.924 1.00 31.67 185 ASN A N 1
ATOM 1520 C CA . ASN A 1 185 ? 23.279 -49.865 44.204 1.00 31.67 185 ASN A CA 1
ATOM 1521 C C . ASN A 1 185 ? 22.516 -49.691 45.525 1.00 31.67 185 ASN A C 1
ATOM 1523 O O . ASN A 1 185 ? 22.996 -49.988 46.616 1.00 31.67 185 ASN A O 1
ATOM 1527 N N . SER A 1 186 ? 21.202 -49.511 45.377 1.00 29.48 186 SER A N 1
ATOM 1528 C CA . SER A 1 186 ? 20.230 -50.140 46.272 1.00 29.48 186 SER A CA 1
ATOM 1529 C C . SER A 1 186 ? 19.015 -50.623 45.481 1.00 29.48 186 SER A C 1
ATOM 1531 O O . SER A 1 186 ? 18.355 -49.873 44.768 1.00 29.48 186 SER A O 1
ATOM 1533 N N . SER A 1 187 ? 18.810 -51.930 45.587 1.00 31.75 187 SER A N 1
ATOM 1534 C CA . SER A 1 187 ? 17.841 -52.797 44.926 1.00 31.75 187 SER A CA 1
ATOM 1535 C C . SER A 1 187 ? 16.413 -52.565 45.418 1.00 31.75 187 SER A C 1
ATOM 1537 O O . SER A 1 187 ? 16.228 -52.311 46.603 1.00 31.75 187 SER A O 1
ATOM 1539 N N . LEU A 1 188 ? 15.408 -52.791 44.562 1.00 28.53 188 LEU A N 1
ATOM 1540 C CA . LEU A 1 188 ? 14.060 -53.200 44.982 1.00 28.53 188 LEU A CA 1
ATOM 1541 C C . LEU A 1 188 ? 13.310 -53.901 43.828 1.00 28.53 188 LEU A C 1
ATOM 1543 O O . LEU A 1 188 ? 12.881 -53.283 42.864 1.00 28.53 188 LEU A O 1
ATOM 1547 N N . SER A 1 189 ? 13.234 -55.225 43.974 1.00 32.34 189 SER A N 1
ATOM 1548 C CA . SER A 1 189 ? 12.117 -56.144 43.707 1.00 32.34 189 SER A CA 1
ATOM 1549 C C . SER A 1 189 ? 11.251 -55.997 42.443 1.00 32.34 189 SER A C 1
ATOM 1551 O O . SER A 1 189 ? 10.385 -55.133 42.345 1.00 32.34 189 SER A O 1
ATOM 1553 N N . ASN A 1 190 ? 11.376 -56.999 41.564 1.00 29.55 190 ASN A N 1
ATOM 1554 C CA . ASN A 1 190 ? 10.369 -57.394 40.572 1.00 29.55 190 ASN A CA 1
ATOM 1555 C C . ASN A 1 190 ? 9.061 -57.868 41.236 1.00 29.55 190 ASN A C 1
ATOM 1557 O O . ASN A 1 190 ? 9.096 -58.486 42.304 1.00 29.55 190 ASN A O 1
ATOM 1561 N N . PRO A 1 191 ? 7.939 -57.755 40.508 1.00 34.69 191 PRO A N 1
ATOM 1562 C CA . PRO A 1 191 ? 7.139 -58.948 40.267 1.00 34.69 191 PRO A CA 1
ATOM 1563 C C . PRO A 1 191 ? 6.898 -59.178 38.769 1.00 34.69 191 PRO A C 1
ATOM 1565 O O . PRO A 1 191 ? 6.531 -58.288 38.006 1.00 34.69 191 PRO A O 1
ATOM 1568 N N . THR A 1 192 ? 7.132 -60.426 38.385 1.00 34.84 192 THR A N 1
ATOM 1569 C CA . THR A 1 192 ? 6.912 -61.045 37.081 1.00 34.84 192 THR A CA 1
ATOM 1570 C C . THR A 1 192 ? 5.450 -60.946 36.642 1.00 34.84 192 THR A C 1
ATOM 1572 O O . THR A 1 192 ? 4.565 -61.356 37.389 1.00 34.84 192 THR A O 1
ATOM 1575 N N . LEU A 1 193 ? 5.200 -60.500 35.408 1.00 36.22 193 LEU A N 1
ATOM 1576 C CA . LEU A 1 193 ? 4.071 -60.985 34.614 1.00 36.22 193 LEU A CA 1
ATOM 1577 C C . LEU A 1 193 ? 4.444 -60.955 33.127 1.00 36.22 193 LEU A C 1
ATOM 1579 O O . LEU A 1 193 ? 4.847 -59.929 32.579 1.00 36.22 193 LEU A O 1
ATOM 1583 N N . ASP A 1 194 ? 4.343 -62.124 32.513 1.00 34.56 194 ASP A N 1
ATOM 1584 C CA . ASP A 1 194 ? 4.728 -62.442 31.148 1.00 34.56 194 ASP A CA 1
ATOM 1585 C C . ASP A 1 194 ? 3.976 -61.615 30.098 1.00 34.56 194 ASP A C 1
ATOM 1587 O O . ASP A 1 194 ? 2.751 -61.654 30.013 1.00 34.56 194 ASP A O 1
ATOM 1591 N N . THR A 1 195 ? 4.707 -60.910 29.231 1.00 40.59 195 THR A N 1
ATOM 1592 C CA . THR A 1 195 ? 4.261 -60.535 27.877 1.00 40.59 195 THR A CA 1
ATOM 1593 C C . THR A 1 195 ? 5.497 -60.209 27.025 1.00 40.59 195 THR A C 1
ATOM 1595 O O . THR A 1 195 ? 6.197 -59.240 27.327 1.00 40.59 195 THR A O 1
ATOM 1598 N N . PRO A 1 196 ? 5.801 -60.947 25.939 1.00 38.34 196 PRO A N 1
ATOM 1599 C CA . PRO A 1 196 ? 6.926 -60.619 25.071 1.00 38.34 196 PRO A CA 1
ATOM 1600 C C . PRO A 1 196 ? 6.543 -59.454 24.149 1.00 38.34 196 PRO A C 1
ATOM 1602 O O . PRO A 1 196 ? 6.132 -59.643 23.007 1.00 38.34 196 PRO A O 1
ATOM 1605 N N . CYS A 1 197 ? 6.665 -58.218 24.634 1.00 30.70 197 CYS A N 1
ATOM 1606 C CA . CYS A 1 197 ? 6.552 -57.031 23.789 1.00 30.70 197 CYS A CA 1
ATOM 1607 C C . CYS A 1 197 ? 7.952 -56.635 23.303 1.00 30.70 197 CYS A C 1
ATOM 1609 O O . CYS A 1 197 ? 8.624 -55.785 23.884 1.00 30.70 197 CYS A O 1
ATOM 1611 N N . SER A 1 198 ? 8.408 -57.285 22.231 1.00 45.00 198 SER A N 1
ATOM 1612 C CA . SER A 1 198 ? 9.592 -56.858 21.484 1.00 45.00 198 SER A CA 1
ATOM 1613 C C . SER A 1 198 ? 9.289 -55.518 20.802 1.00 45.00 198 SER A C 1
ATOM 1615 O O . SER A 1 198 ? 8.788 -55.473 19.681 1.00 45.00 198 SER A O 1
ATOM 1617 N N . ARG A 1 199 ? 9.548 -54.399 21.486 1.00 44.41 199 ARG A N 1
ATOM 1618 C CA . ARG A 1 199 ? 9.663 -53.087 20.837 1.00 44.41 199 ARG A CA 1
ATOM 1619 C C . ARG A 1 199 ? 11.133 -52.837 20.543 1.00 44.41 199 ARG A C 1
ATOM 1621 O O . ARG A 1 199 ? 11.860 -52.326 21.389 1.00 44.41 199 ARG A O 1
ATOM 1628 N N . ARG A 1 200 ? 11.569 -53.189 19.330 1.00 49.53 200 ARG A N 1
ATOM 1629 C CA . ARG A 1 200 ? 12.764 -52.566 18.748 1.00 49.53 200 ARG A CA 1
ATOM 1630 C C . ARG A 1 200 ? 12.514 -51.060 18.706 1.00 49.53 200 ARG A C 1
ATOM 1632 O O . ARG A 1 200 ? 11.517 -50.622 18.132 1.00 49.53 200 ARG A O 1
ATOM 1639 N N . ALA A 1 201 ? 13.404 -50.287 19.318 1.00 48.59 201 ALA A N 1
ATOM 1640 C CA . ALA A 1 201 ? 13.517 -48.869 19.020 1.00 48.59 201 ALA A CA 1
ATOM 1641 C C . ALA A 1 201 ? 13.729 -48.722 17.499 1.00 48.59 201 ALA A C 1
ATOM 1643 O O . ALA A 1 201 ? 14.517 -49.490 16.941 1.00 48.59 201 ALA A O 1
ATOM 1644 N N . PRO A 1 202 ? 13.019 -47.820 16.801 1.00 54.91 202 PRO A N 1
ATOM 1645 C CA . PRO A 1 202 ? 13.277 -47.605 15.387 1.00 54.91 202 PRO A CA 1
ATOM 1646 C C . PRO A 1 202 ? 14.694 -47.042 15.244 1.00 54.91 202 PRO A C 1
ATOM 1648 O O . PRO A 1 202 ? 14.980 -45.947 15.725 1.00 54.91 202 PRO A O 1
ATOM 1651 N N . GLU A 1 203 ? 15.588 -47.809 14.619 1.00 58.03 203 GLU A N 1
ATOM 1652 C CA . GLU A 1 203 ? 16.892 -47.313 14.183 1.00 58.03 203 GLU A CA 1
ATOM 1653 C C . GLU A 1 203 ? 16.668 -46.067 13.322 1.00 58.03 203 GLU A C 1
ATOM 1655 O O . GLU A 1 203 ? 15.989 -46.115 12.292 1.00 58.03 203 GLU A O 1
ATOM 1660 N N . ILE A 1 204 ? 17.214 -44.931 13.755 1.00 59.78 204 ILE A N 1
ATOM 1661 C CA . ILE A 1 204 ? 17.184 -43.690 12.984 1.00 59.78 204 ILE A CA 1
ATOM 1662 C C . ILE A 1 204 ? 18.144 -43.882 11.807 1.00 59.78 204 ILE A C 1
ATOM 1664 O O . ILE A 1 204 ? 19.342 -43.622 11.908 1.00 59.78 204 ILE A O 1
ATOM 1668 N N . ARG A 1 205 ? 17.623 -44.387 10.686 1.00 74.38 205 ARG A N 1
ATOM 1669 C CA . ARG A 1 205 ? 18.362 -44.480 9.426 1.00 74.38 205 ARG A CA 1
ATOM 1670 C C . ARG A 1 205 ? 18.647 -43.064 8.933 1.00 74.38 205 ARG A C 1
ATOM 1672 O O . ARG A 1 205 ? 17.726 -42.343 8.551 1.00 74.38 205 ARG A O 1
ATOM 1679 N N . VAL A 1 206 ? 19.919 -42.672 8.935 1.00 74.44 206 VAL A N 1
ATOM 1680 C CA . VAL A 1 206 ? 20.354 -41.410 8.327 1.00 74.44 206 VAL A CA 1
ATOM 1681 C C . VAL A 1 206 ? 20.119 -41.513 6.812 1.00 74.44 206 VAL A C 1
ATOM 1683 O O . VAL A 1 206 ? 20.604 -42.469 6.200 1.00 74.44 206 VAL A O 1
ATOM 1686 N N . PRO A 1 207 ? 19.349 -40.595 6.199 1.00 77.62 207 PRO A N 1
ATOM 1687 C CA . PRO A 1 207 ? 19.068 -40.647 4.771 1.00 77.62 207 PRO A CA 1
ATOM 1688 C C . PRO A 1 207 ? 20.343 -40.389 3.971 1.00 77.62 207 PRO A C 1
ATOM 1690 O O . PRO A 1 207 ? 21.156 -39.529 4.312 1.00 77.62 207 PRO A O 1
ATOM 1693 N N . THR A 1 208 ? 20.503 -41.125 2.878 1.00 85.69 208 THR A N 1
ATOM 1694 C CA . THR A 1 208 ? 21.599 -40.883 1.932 1.00 85.69 208 THR A CA 1
ATOM 1695 C C . THR A 1 208 ? 21.448 -39.500 1.273 1.00 85.69 208 THR A C 1
ATOM 1697 O O . THR A 1 208 ? 20.326 -38.994 1.172 1.00 85.69 208 THR A O 1
ATOM 1700 N N . PRO A 1 209 ? 22.530 -38.882 0.756 1.00 80.19 209 PRO A N 1
ATOM 1701 C CA . PRO A 1 209 ? 22.449 -37.575 0.090 1.00 80.19 209 PRO A CA 1
ATOM 1702 C C . PRO A 1 209 ? 21.405 -37.514 -1.039 1.00 80.19 209 PRO A C 1
ATOM 1704 O O . PRO A 1 209 ? 20.715 -36.511 -1.202 1.00 80.19 209 PRO A O 1
ATOM 1707 N N . HIS A 1 210 ? 21.226 -38.618 -1.770 1.00 81.62 210 HIS A N 1
ATOM 1708 C CA . HIS A 1 210 ? 20.225 -38.753 -2.830 1.00 81.62 210 HIS A CA 1
ATOM 1709 C C . HIS A 1 210 ? 18.789 -38.809 -2.287 1.00 81.62 210 HIS A C 1
ATOM 1711 O O . HIS A 1 210 ? 17.885 -38.183 -2.841 1.00 81.62 210 HIS A O 1
ATOM 1717 N N . GLU A 1 211 ? 18.567 -39.536 -1.187 1.00 84.19 211 GLU A N 1
ATOM 1718 C CA . GLU A 1 211 ? 17.265 -39.592 -0.511 1.00 84.19 211 GLU A CA 1
ATOM 1719 C C . GLU A 1 211 ? 16.895 -38.228 0.089 1.00 84.19 211 GLU A C 1
ATOM 1721 O O . GLU A 1 211 ? 15.746 -37.797 -0.029 1.00 84.19 211 GLU A O 1
ATOM 1726 N N . ALA A 1 212 ? 17.873 -37.518 0.658 1.00 84.62 212 ALA A N 1
ATOM 1727 C CA . ALA A 1 212 ? 17.698 -36.162 1.165 1.00 84.62 212 ALA A CA 1
ATOM 1728 C C . ALA A 1 212 ? 17.344 -35.172 0.040 1.00 84.62 212 ALA A C 1
ATOM 1730 O O . ALA A 1 212 ? 16.386 -34.410 0.183 1.00 84.62 212 ALA A O 1
ATOM 1731 N N . LEU A 1 213 ? 18.042 -35.232 -1.104 1.00 83.25 213 LEU A N 1
ATOM 1732 C CA . LEU A 1 213 ? 17.758 -34.390 -2.272 1.00 83.25 213 LEU A CA 1
ATOM 1733 C C . LEU A 1 213 ? 16.336 -34.624 -2.804 1.00 83.25 213 LEU A C 1
ATOM 1735 O O . LEU A 1 213 ? 15.585 -33.675 -3.025 1.00 83.25 213 LEU A O 1
ATOM 1739 N N . LYS A 1 214 ? 15.928 -35.891 -2.939 1.00 87.12 214 LYS A N 1
ATOM 1740 C CA . LYS A 1 214 ? 14.580 -36.257 -3.395 1.00 87.12 214 LYS A CA 1
ATOM 1741 C C . LYS A 1 214 ? 13.491 -35.773 -2.432 1.00 87.12 214 LYS A C 1
ATOM 1743 O O . LYS A 1 214 ? 12.447 -35.279 -2.869 1.00 87.12 214 LYS A O 1
ATOM 1748 N N . GLY A 1 215 ? 13.725 -35.897 -1.124 1.00 84.50 215 GLY A N 1
ATOM 1749 C CA . GLY A 1 215 ? 12.819 -35.380 -0.097 1.00 84.50 215 GLY A CA 1
ATOM 1750 C C . GLY A 1 215 ? 12.668 -33.860 -0.176 1.00 84.50 215 GLY A C 1
ATOM 1751 O O . GLY A 1 215 ? 11.550 -33.345 -0.152 1.00 84.50 215 GLY A O 1
ATOM 1752 N N . LEU A 1 216 ? 13.783 -33.150 -0.356 1.00 85.50 216 LEU A N 1
ATOM 1753 C CA . LEU A 1 216 ? 13.819 -31.695 -0.470 1.00 85.50 216 LEU A CA 1
ATOM 1754 C C . LEU A 1 216 ? 13.084 -31.190 -1.719 1.00 85.50 216 LEU A C 1
ATOM 1756 O O . LEU A 1 216 ? 12.265 -30.280 -1.616 1.00 85.50 216 LEU A O 1
ATOM 1760 N N . GLN A 1 217 ? 13.295 -31.825 -2.873 1.00 85.44 217 GLN A N 1
ATOM 1761 C CA . GLN A 1 217 ? 12.582 -31.506 -4.115 1.00 85.44 217 GLN A CA 1
ATOM 1762 C C . GLN A 1 217 ? 11.073 -31.720 -3.983 1.00 85.44 217 GLN A C 1
ATOM 1764 O O . GLN A 1 217 ? 10.282 -30.867 -4.381 1.00 85.44 217 GLN A O 1
ATOM 1769 N N . THR A 1 218 ? 10.665 -32.826 -3.356 1.00 85.69 218 THR A N 1
ATOM 1770 C CA . THR A 1 218 ? 9.248 -33.116 -3.089 1.00 85.69 218 THR A CA 1
ATOM 1771 C C . THR A 1 218 ? 8.627 -32.040 -2.195 1.00 85.69 218 THR A C 1
ATOM 1773 O O . THR A 1 218 ? 7.521 -31.562 -2.454 1.00 85.69 218 THR A O 1
ATOM 1776 N N . TYR A 1 219 ? 9.358 -31.609 -1.165 1.00 83.50 219 TYR A N 1
ATOM 1777 C CA . TYR A 1 219 ? 8.922 -30.550 -0.263 1.00 83.50 219 TYR A CA 1
ATOM 1778 C C . TYR A 1 219 ? 8.837 -29.183 -0.956 1.00 83.50 219 TYR A C 1
ATOM 1780 O O . TYR A 1 219 ? 7.851 -28.469 -0.771 1.00 83.50 219 TYR A O 1
ATOM 1788 N N . LEU A 1 220 ? 9.816 -28.828 -1.794 1.00 82.62 220 LEU A N 1
ATOM 1789 C CA . LEU A 1 220 ? 9.794 -27.604 -2.600 1.00 82.62 220 LEU A CA 1
ATOM 1790 C C . LEU A 1 220 ? 8.605 -27.590 -3.569 1.00 82.62 220 LEU A C 1
ATOM 1792 O O . LEU A 1 220 ? 7.919 -26.575 -3.679 1.00 82.62 220 LEU A O 1
ATOM 1796 N N . MET A 1 221 ? 8.302 -28.724 -4.203 1.00 80.12 221 MET A N 1
ATOM 1797 C CA . MET A 1 221 ? 7.158 -28.866 -5.106 1.00 80.12 221 MET A CA 1
ATOM 1798 C C . MET A 1 221 ? 5.819 -28.702 -4.367 1.00 80.12 221 MET A C 1
ATOM 1800 O O . MET A 1 221 ? 4.919 -28.008 -4.840 1.00 80.12 221 MET A O 1
ATOM 1804 N N . PHE A 1 222 ? 5.701 -29.275 -3.166 1.00 82.25 222 PHE A N 1
ATOM 1805 C CA . PHE A 1 222 ? 4.539 -29.085 -2.295 1.00 82.25 222 PHE A CA 1
ATOM 1806 C C . PHE A 1 222 ? 4.400 -27.630 -1.827 1.00 82.25 222 PHE A C 1
ATOM 1808 O O . PHE A 1 222 ? 3.302 -27.072 -1.832 1.00 82.25 222 PHE A O 1
ATOM 1815 N N . LYS A 1 223 ? 5.514 -26.984 -1.465 1.00 76.38 223 LYS A N 1
ATOM 1816 C CA . LYS A 1 223 ? 5.528 -25.577 -1.053 1.00 76.38 223 LYS A CA 1
ATOM 1817 C C . LYS A 1 223 ? 5.205 -24.613 -2.185 1.00 76.38 223 LYS A C 1
ATOM 1819 O O . LYS A 1 223 ? 4.563 -23.606 -1.915 1.00 76.38 223 LYS A O 1
ATOM 1824 N N . ALA A 1 224 ? 5.555 -24.931 -3.429 1.00 68.56 224 ALA A N 1
ATOM 1825 C CA . ALA A 1 224 ? 5.149 -24.145 -4.593 1.00 68.56 224 ALA A CA 1
ATOM 1826 C C . ALA A 1 224 ? 3.618 -24.096 -4.781 1.00 68.56 224 ALA A C 1
ATOM 1828 O O . ALA A 1 224 ? 3.109 -23.153 -5.380 1.00 68.56 224 ALA A O 1
ATOM 1829 N N . CYS A 1 225 ? 2.880 -25.071 -4.235 1.00 71.50 225 CYS A N 1
ATOM 1830 C CA . CYS A 1 225 ? 1.416 -25.102 -4.258 1.00 71.50 225 CYS A CA 1
ATOM 1831 C C . CYS A 1 225 ? 0.761 -24.366 -3.066 1.00 71.50 225 CYS A C 1
ATOM 1833 O O . CYS A 1 225 ? -0.461 -24.240 -3.039 1.00 71.50 225 CYS A O 1
ATOM 1835 N N . GLN A 1 226 ? 1.533 -23.899 -2.072 1.00 73.06 226 GLN A N 1
ATOM 1836 C CA . GLN A 1 226 ? 1.032 -23.151 -0.909 1.00 73.06 226 GLN A CA 1
ATOM 1837 C C . GLN A 1 226 ? 1.369 -21.656 -1.018 1.00 73.06 226 GLN A C 1
ATOM 1839 O O . GLN A 1 226 ? 2.535 -21.285 -1.113 1.00 73.06 226 GLN A O 1
ATOM 1844 N N . GLU A 1 227 ? 0.365 -20.781 -0.902 1.00 57.91 227 GLU A N 1
ATOM 1845 C CA . GLU A 1 227 ? 0.543 -19.318 -1.003 1.00 57.91 227 GLU A CA 1
ATOM 1846 C C . GLU A 1 227 ? 1.165 -18.656 0.252 1.00 57.91 227 GLU A C 1
ATOM 1848 O O . GLU A 1 227 ? 1.586 -17.502 0.190 1.00 57.91 227 GLU A O 1
ATOM 1853 N N . ASP A 1 228 ? 1.294 -19.377 1.374 1.00 58.62 228 ASP A N 1
ATOM 1854 C CA . ASP A 1 228 ? 1.705 -18.824 2.683 1.00 58.62 228 ASP A CA 1
ATOM 1855 C C . ASP A 1 228 ? 3.176 -19.092 3.074 1.00 58.62 228 ASP A C 1
ATOM 1857 O O . ASP A 1 228 ? 3.593 -18.835 4.209 1.00 58.62 228 ASP A O 1
ATOM 1861 N N . SER A 1 229 ? 3.999 -19.633 2.170 1.00 57.69 229 SER A N 1
ATOM 1862 C CA . SER A 1 229 ? 5.383 -19.986 2.516 1.00 57.69 229 SER A CA 1
ATOM 1863 C C . SER A 1 229 ? 6.273 -18.745 2.654 1.00 57.69 229 SER A C 1
ATOM 1865 O O . SER A 1 229 ? 6.390 -17.935 1.732 1.00 57.69 229 SER A O 1
ATOM 1867 N N . LYS A 1 230 ? 6.964 -18.601 3.795 1.00 67.50 230 LYS A N 1
ATOM 1868 C CA . LYS A 1 230 ? 7.879 -17.474 4.022 1.00 67.50 230 LYS A CA 1
ATOM 1869 C C . LYS A 1 230 ? 9.024 -17.522 2.997 1.00 67.50 230 LYS A C 1
ATOM 1871 O O . LYS A 1 230 ? 9.678 -18.559 2.864 1.00 67.50 230 LYS A O 1
ATOM 1876 N N . PRO A 1 231 ? 9.349 -16.406 2.323 1.00 63.22 231 PRO A N 1
ATOM 1877 C CA . PRO A 1 231 ? 10.352 -16.386 1.254 1.00 63.22 231 PRO A CA 1
ATOM 1878 C C . PRO A 1 231 ? 11.768 -16.739 1.740 1.00 63.22 231 PRO A C 1
ATOM 1880 O O . PRO A 1 231 ? 12.594 -17.191 0.952 1.00 63.22 231 PRO A O 1
ATOM 1883 N N . ILE A 1 232 ? 12.046 -16.559 3.036 1.00 61.53 232 ILE A N 1
ATOM 1884 C CA . ILE A 1 232 ? 13.332 -16.893 3.669 1.00 61.53 232 ILE A CA 1
ATOM 1885 C C . ILE A 1 232 ? 13.505 -18.413 3.794 1.00 61.53 232 ILE A C 1
ATOM 1887 O O . ILE A 1 232 ? 14.582 -18.932 3.512 1.00 61.53 232 ILE A O 1
ATOM 1891 N N . GLU A 1 233 ? 12.437 -19.132 4.150 1.00 74.25 233 GLU A N 1
ATOM 1892 C CA . GLU A 1 233 ? 12.465 -20.594 4.273 1.00 74.25 233 GLU A CA 1
ATOM 1893 C C . GLU A 1 233 ? 12.696 -21.238 2.895 1.00 74.25 233 GLU A C 1
ATOM 1895 O O . GLU A 1 233 ? 13.539 -22.119 2.766 1.00 74.25 233 GLU A O 1
ATOM 1900 N N . LEU A 1 234 ? 12.051 -20.726 1.838 1.00 77.19 234 LEU A N 1
ATOM 1901 C CA . LEU A 1 234 ? 12.243 -21.213 0.464 1.00 77.19 234 LEU A CA 1
ATOM 1902 C C . LEU A 1 234 ? 13.675 -21.022 -0.053 1.00 77.19 234 LEU A C 1
ATOM 1904 O O . LEU A 1 234 ? 14.232 -21.931 -0.661 1.00 77.19 234 LEU A O 1
ATOM 1908 N N . ARG A 1 235 ? 14.293 -19.863 0.202 1.00 80.44 235 ARG A N 1
ATOM 1909 C CA . ARG A 1 235 ? 15.680 -19.596 -0.220 1.00 80.44 235 ARG A CA 1
ATOM 1910 C C . ARG A 1 235 ? 16.677 -20.521 0.469 1.00 80.44 235 ARG A C 1
ATOM 1912 O O . ARG A 1 235 ? 17.561 -21.046 -0.199 1.00 80.44 235 ARG A O 1
ATOM 1919 N N . SER A 1 236 ? 16.509 -20.741 1.774 1.00 81.69 236 SER A N 1
ATOM 1920 C CA . SER A 1 236 ? 17.355 -21.664 2.540 1.00 81.69 236 SER A CA 1
ATOM 1921 C C . SER A 1 236 ? 17.308 -23.080 1.956 1.00 81.69 236 SER A C 1
ATOM 1923 O O . SER A 1 236 ? 18.342 -23.709 1.749 1.00 81.69 236 SER A O 1
ATOM 1925 N N . LEU A 1 237 ? 16.111 -23.549 1.595 1.00 82.69 237 LEU A N 1
ATOM 1926 C CA . LEU A 1 237 ? 15.912 -24.882 1.024 1.00 82.69 237 LEU A CA 1
ATOM 1927 C C . LEU A 1 237 ? 16.516 -25.016 -0.378 1.00 82.69 237 LEU A C 1
ATOM 1929 O O . LEU A 1 237 ? 17.147 -26.024 -0.669 1.00 82.69 237 LEU A O 1
ATOM 1933 N N . ILE A 1 238 ? 16.391 -23.995 -1.229 1.00 84.00 238 ILE A N 1
ATOM 1934 C CA . ILE A 1 238 ? 17.022 -23.989 -2.561 1.00 84.00 238 ILE A CA 1
ATOM 1935 C C . ILE A 1 238 ? 18.555 -24.028 -2.446 1.00 84.00 238 ILE A C 1
ATOM 1937 O O . ILE A 1 238 ? 19.220 -24.712 -3.221 1.00 84.00 238 ILE A O 1
ATOM 1941 N N . LEU A 1 239 ? 19.135 -23.322 -1.470 1.00 86.94 239 LEU A N 1
ATOM 1942 C CA . LEU A 1 239 ? 20.581 -23.364 -1.232 1.00 86.94 239 LEU A CA 1
ATOM 1943 C C . LEU A 1 239 ? 21.040 -24.746 -0.753 1.00 86.94 239 LEU A C 1
AT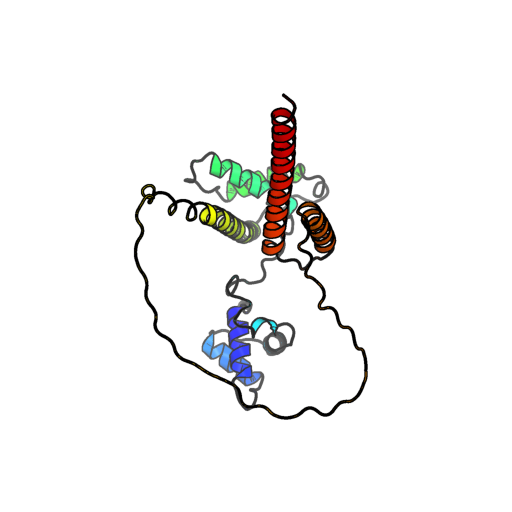OM 1945 O O . LEU A 1 239 ? 22.047 -25.257 -1.241 1.00 86.94 239 LEU A O 1
ATOM 1949 N N . GLN A 1 240 ? 20.284 -25.375 0.150 1.00 86.12 240 GLN A N 1
ATOM 1950 C CA . GLN A 1 240 ? 20.560 -26.745 0.592 1.00 86.12 240 GLN A CA 1
ATOM 1951 C C . GLN A 1 240 ? 20.456 -27.757 -0.560 1.00 86.12 240 GLN A C 1
ATOM 1953 O O . GLN A 1 240 ? 21.248 -28.696 -0.617 1.00 86.12 240 GLN A O 1
ATOM 1958 N N . GLU A 1 241 ? 19.540 -27.552 -1.512 1.00 88.75 241 GLU A N 1
ATOM 1959 C CA . GLU A 1 241 ? 19.426 -28.387 -2.714 1.00 88.75 241 GLU A CA 1
ATOM 1960 C C . GLU A 1 241 ? 20.700 -28.326 -3.563 1.00 88.75 241 GLU A C 1
ATOM 1962 O O . GLU A 1 241 ? 21.272 -29.364 -3.903 1.00 88.75 241 GLU A O 1
ATOM 1967 N N . GLN A 1 242 ? 21.181 -27.116 -3.856 1.00 90.06 242 GLN A N 1
ATOM 1968 C CA . GLN A 1 242 ? 22.395 -26.915 -4.651 1.00 90.06 242 GLN A CA 1
ATOM 1969 C C . GLN A 1 242 ? 23.630 -27.510 -3.964 1.00 90.06 242 GLN A C 1
ATOM 1971 O O . GLN A 1 242 ? 24.462 -28.140 -4.616 1.00 90.06 242 GLN A O 1
ATOM 1976 N N . GLN A 1 243 ? 23.736 -27.370 -2.640 1.00 88.19 243 GLN A N 1
ATOM 1977 C CA . GLN A 1 243 ? 24.826 -27.974 -1.869 1.00 88.19 243 GLN A CA 1
ATOM 1978 C C . GLN A 1 243 ? 24.812 -29.505 -1.949 1.00 88.19 243 GLN A C 1
ATOM 1980 O O . GLN A 1 243 ? 25.867 -30.115 -2.131 1.00 88.19 243 GLN A O 1
ATOM 1985 N N . LEU A 1 244 ? 23.635 -30.132 -1.859 1.00 87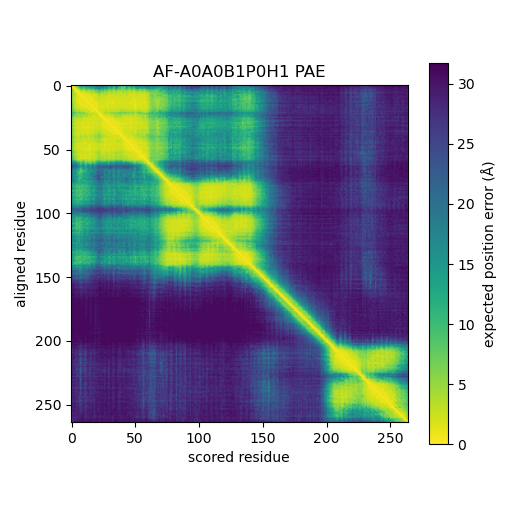.19 244 LEU A N 1
ATOM 1986 C CA . LEU A 1 244 ? 23.506 -31.585 -1.992 1.00 87.19 244 LEU A CA 1
ATOM 1987 C C . LEU A 1 244 ? 23.863 -32.066 -3.403 1.00 87.19 244 LEU A C 1
ATOM 1989 O O . LEU A 1 244 ? 24.552 -33.075 -3.534 1.00 87.19 244 LEU A O 1
ATOM 1993 N N . GLN A 1 245 ? 23.457 -31.340 -4.447 1.00 87.19 245 GLN A N 1
ATOM 1994 C CA . GLN A 1 245 ? 23.819 -31.663 -5.834 1.00 87.19 245 GLN A CA 1
ATOM 1995 C C . GLN A 1 245 ? 25.335 -31.615 -6.050 1.00 87.19 245 GLN A C 1
ATOM 1997 O O . GLN A 1 245 ? 25.909 -32.570 -6.572 1.00 87.19 245 GLN A O 1
ATOM 2002 N N . LEU A 1 246 ? 25.996 -30.556 -5.572 1.00 87.56 246 LEU A N 1
ATOM 2003 C CA . LEU A 1 246 ? 27.454 -30.434 -5.643 1.00 87.56 246 LEU A CA 1
ATOM 2004 C C . LEU A 1 246 ? 28.159 -31.547 -4.860 1.00 87.56 246 LEU A C 1
ATOM 2006 O O . LEU A 1 246 ? 29.167 -32.086 -5.313 1.00 87.56 246 LEU A O 1
ATOM 2010 N N . HIS A 1 247 ? 27.631 -31.924 -3.695 1.00 83.00 247 HIS A N 1
ATOM 2011 C CA . HIS A 1 247 ? 28.190 -33.017 -2.903 1.00 83.00 247 HIS A CA 1
ATOM 2012 C C . HIS A 1 247 ? 28.069 -34.373 -3.621 1.00 83.00 247 HIS A C 1
ATOM 2014 O O . HIS A 1 247 ? 29.022 -35.154 -3.642 1.00 83.00 247 HIS A O 1
ATOM 2020 N N . ILE A 1 248 ? 26.933 -34.640 -4.269 1.00 86.06 248 ILE A N 1
ATOM 2021 C CA . ILE A 1 248 ? 26.721 -35.846 -5.084 1.00 86.06 248 ILE A CA 1
ATOM 2022 C C . ILE A 1 248 ? 27.668 -35.866 -6.293 1.00 86.06 248 ILE A C 1
ATOM 2024 O O . ILE A 1 248 ? 28.291 -36.887 -6.588 1.00 86.06 248 ILE A O 1
ATOM 2028 N N . GLU A 1 249 ? 27.831 -34.738 -6.980 1.00 85.88 249 GLU A N 1
ATOM 2029 C CA . GLU A 1 249 ? 28.728 -34.646 -8.132 1.00 85.88 249 GLU A CA 1
ATOM 2030 C C . GLU A 1 249 ? 30.193 -34.866 -7.724 1.00 85.88 249 GLU A C 1
ATOM 2032 O O . GLU A 1 249 ? 30.913 -35.638 -8.361 1.00 85.88 249 GLU A O 1
ATOM 2037 N N . ASN A 1 250 ? 30.626 -34.249 -6.623 1.00 83.38 250 ASN A N 1
ATOM 2038 C CA . ASN A 1 250 ? 31.983 -34.407 -6.103 1.00 83.38 250 ASN A CA 1
ATOM 2039 C C . ASN A 1 250 ? 32.261 -35.838 -5.630 1.00 83.38 250 ASN A C 1
ATOM 2041 O O . ASN A 1 250 ? 33.321 -36.377 -5.937 1.00 83.38 250 ASN A O 1
ATOM 2045 N N . THR A 1 251 ? 31.314 -36.485 -4.944 1.00 80.00 251 THR A N 1
ATOM 2046 C CA . THR A 1 251 ? 31.459 -37.897 -4.540 1.00 80.00 251 THR A CA 1
ATOM 2047 C C . THR A 1 251 ? 31.507 -38.836 -5.745 1.00 80.00 251 THR A C 1
ATOM 2049 O O . THR A 1 251 ? 32.294 -39.778 -5.752 1.00 80.00 251 THR A O 1
ATOM 2052 N N . THR A 1 252 ? 30.753 -38.543 -6.808 1.00 76.31 252 THR A N 1
ATOM 2053 C CA . THR A 1 252 ? 30.801 -39.310 -8.065 1.00 76.31 252 THR A CA 1
ATOM 2054 C C . THR A 1 252 ? 32.155 -39.163 -8.764 1.00 76.31 252 THR A C 1
ATOM 2056 O O . THR A 1 252 ? 32.749 -40.153 -9.199 1.00 76.31 252 THR A O 1
ATOM 2059 N N . LYS A 1 253 ? 32.686 -37.936 -8.839 1.00 78.62 253 LYS A N 1
ATOM 2060 C CA . LYS A 1 253 ? 34.016 -37.663 -9.408 1.00 78.62 253 LYS A CA 1
ATOM 2061 C C . LYS A 1 253 ? 35.120 -38.336 -8.598 1.00 78.62 253 LYS A C 1
ATOM 2063 O O . LYS A 1 253 ? 35.984 -38.972 -9.194 1.00 78.62 253 LYS A O 1
ATOM 2068 N N . GLN A 1 254 ? 35.054 -38.257 -7.268 1.00 71.12 254 GLN A N 1
ATOM 2069 C CA . GLN A 1 254 ? 36.021 -38.899 -6.379 1.00 71.12 254 GLN A CA 1
ATOM 2070 C C . GLN A 1 254 ? 35.988 -40.423 -6.525 1.00 71.12 254 GLN A C 1
ATOM 2072 O O . GLN A 1 254 ? 37.024 -41.029 -6.761 1.00 71.12 254 GLN A O 1
ATOM 2077 N N . SER A 1 255 ? 34.797 -41.030 -6.522 1.00 70.50 255 SER A N 1
ATOM 2078 C CA . SER A 1 255 ? 34.640 -42.471 -6.754 1.00 70.50 255 SER A CA 1
ATOM 2079 C C . SER A 1 255 ? 35.170 -42.908 -8.120 1.00 70.50 255 SER A C 1
ATOM 2081 O O . SER A 1 255 ? 35.694 -44.013 -8.246 1.00 70.50 255 SER A O 1
ATOM 2083 N N . THR A 1 256 ? 35.033 -42.064 -9.146 1.00 71.00 256 THR A N 1
ATOM 2084 C CA . THR A 1 256 ? 35.598 -42.341 -10.471 1.00 71.00 256 THR A CA 1
ATOM 2085 C C . THR A 1 256 ? 37.121 -42.344 -10.389 1.00 71.00 256 THR A C 1
ATOM 2087 O O . THR A 1 256 ? 37.747 -43.298 -10.830 1.00 71.00 256 THR A O 1
ATOM 2090 N N . LEU A 1 257 ? 37.714 -41.318 -9.776 1.00 62.41 257 LEU A N 1
ATOM 2091 C CA . LEU A 1 257 ? 39.161 -41.161 -9.608 1.00 62.41 257 LEU A CA 1
ATOM 2092 C C . LEU A 1 257 ? 39.778 -42.317 -8.800 1.00 62.41 257 LEU A C 1
ATOM 2094 O O . LEU A 1 257 ? 40.789 -42.883 -9.213 1.00 62.41 257 LEU A O 1
ATOM 2098 N N . ASP A 1 258 ? 39.113 -42.739 -7.726 1.00 66.75 258 ASP A N 1
ATOM 2099 C CA . ASP A 1 258 ? 39.517 -43.889 -6.911 1.00 66.75 258 ASP A CA 1
ATOM 2100 C C . ASP A 1 258 ? 39.432 -45.207 -7.708 1.00 66.75 258 ASP A C 1
ATOM 2102 O O . ASP A 1 258 ? 40.299 -46.071 -7.579 1.00 66.75 258 ASP A O 1
ATOM 2106 N N . SER A 1 259 ? 38.451 -45.345 -8.611 1.00 67.75 259 SER A N 1
ATOM 2107 C CA . SER A 1 259 ? 38.351 -46.500 -9.517 1.00 67.75 259 SER A CA 1
ATOM 2108 C C . SER A 1 259 ? 39.489 -46.566 -10.544 1.00 67.75 259 SER A C 1
ATOM 2110 O O . SER A 1 259 ? 39.830 -47.664 -10.981 1.00 67.75 259 SER A O 1
ATOM 2112 N N . TRP A 1 260 ? 40.076 -45.431 -10.938 1.00 68.50 260 TRP A N 1
ATOM 2113 C CA . TRP A 1 260 ? 41.252 -45.404 -11.820 1.00 68.50 260 TRP A CA 1
ATOM 2114 C C . TRP A 1 260 ? 42.545 -45.752 -11.071 1.00 68.50 260 TRP A C 1
ATOM 2116 O O . TRP A 1 260 ? 43.441 -46.356 -11.654 1.00 68.50 260 TRP A O 1
ATOM 2126 N N . LEU A 1 261 ? 42.637 -45.409 -9.783 1.00 62.69 261 LEU A N 1
ATOM 2127 C CA . LEU A 1 261 ? 43.834 -45.627 -8.963 1.00 62.69 261 LEU A CA 1
ATOM 2128 C C . LEU A 1 261 ? 44.009 -47.078 -8.484 1.00 62.69 261 LEU A C 1
ATOM 2130 O O . LEU A 1 261 ? 45.134 -47.497 -8.238 1.00 62.69 261 LEU A O 1
ATOM 2134 N N . VAL A 1 262 ? 42.926 -47.852 -8.365 1.00 67.50 262 VAL A N 1
ATOM 2135 C CA . VAL A 1 262 ? 42.962 -49.253 -7.883 1.00 67.50 262 VAL A CA 1
ATOM 2136 C C . VAL A 1 262 ? 43.103 -50.273 -9.032 1.00 67.50 262 VAL A C 1
ATOM 2138 O O . VAL A 1 262 ? 43.275 -51.465 -8.795 1.00 67.50 262 VAL A O 1
ATOM 2141 N N . GLY A 1 263 ? 43.050 -49.819 -10.290 1.00 58.22 263 GLY A N 1
ATOM 2142 C CA . GLY A 1 263 ? 43.122 -50.663 -11.490 1.00 58.22 263 GLY A CA 1
ATOM 2143 C C . GLY A 1 263 ? 44.497 -50.764 -12.169 1.00 58.22 263 GLY A C 1
ATOM 2144 O O . GLY A 1 263 ? 44.533 -51.165 -13.331 1.00 58.22 263 GLY A O 1
ATOM 2145 N N . SER A 1 264 ? 45.595 -50.368 -11.509 1.00 47.00 264 SER A N 1
ATOM 2146 C CA . SER A 1 264 ? 46.981 -50.469 -12.020 1.00 47.00 264 SER A CA 1
ATOM 2147 C C . SER A 1 264 ? 47.832 -51.434 -11.205 1.00 47.00 264 SER A C 1
ATOM 2149 O O . SER A 1 264 ? 47.730 -51.387 -9.960 1.00 47.00 264 SER A O 1
#

Radius of gyration: 32.29 Å; Cα contacts (8 Å, |Δi|>4): 105; chains: 1; bounding box: 72×81×72 Å

Secondary structure (DSSP, 8-state):
---PPPPHHHHHHHHHHHHH-SSPPPHHHHHHHHHHHHS-PPPHHHHHHHHSGGGGGGS-GGG-SS-TT----PPPSSHHHHHHHHHHHHHHHHHTTTT-PPPHHHHHHHHHHHGGG-GGGTTSPPP---HHHHHHHHHHHHHHHHHHHHHHHTTTTTSSSSSS-----------------------------------------PPPHHHHHHHHHHHHHHHHT-TT--HHHHHHHHHHHHHHHHHHHHHHHHHHHHHHHS--

pLDDT: mean 71.67, std 21.36, range [27.92, 95.88]

InterPro domains:
  IPR006600 HTH CenpB-type DNA-binding domain [PF03221] (78-146)
  IPR006600 HTH CenpB-type DNA-binding domain [PS51253] (69-147)
  IPR006600 HTH CenpB-type DNA-binding domain [SM00674] (75-147)
  IPR009057 Homedomain-like superfamily [SSF46689] (2-65)
  IPR009057 Homedomain-like superfamily [SSF46689] (77-142)
  IPR041188 ARS-binding protein 1, N-terminal [PF18107] (3-62)

Mean predicted aligned error: 20.79 Å

Solvent-accessible surface area (backbone atoms only — not comparable to full-atom values): 17128 Å² total; per-residue (Å²): 133,86,84,77,79,84,38,49,45,61,45,32,51,53,44,52,52,51,67,71,42,84,72,70,70,52,71,67,53,53,33,50,54,41,26,73,75,67,75,44,85,63,53,68,70,55,50,54,56,54,68,32,75,92,45,50,75,54,73,48,82,86,72,57,85,89,51,44,82,46,64,84,80,73,79,66,95,52,56,69,58,55,50,55,50,49,55,51,49,51,56,52,30,69,73,44,79,74,75,58,80,85,51,72,65,60,52,45,55,48,48,60,65,48,45,75,74,36,80,94,45,59,93,50,82,84,74,85,70,44,72,70,53,51,53,51,49,50,60,58,47,57,57,48,52,54,56,54,50,58,65,56,56,73,67,62,77,78,74,80,83,83,86,85,84,83,90,85,86,86,91,84,89,86,85,87,83,89,86,87,86,88,86,81,88,84,88,82,82,87,83,91,78,94,71,94,76,84,73,76,77,80,77,84,75,78,72,51,71,66,56,49,46,53,52,50,52,54,49,52,57,55,48,72,74,44,94,80,66,57,70,67,61,54,52,54,51,54,52,52,46,54,53,46,52,53,50,53,53,50,51,52,52,49,54,51,54,53,57,61,66,73,72,114

Sequence (264 aa):
MARKSILKRERRELRAWYIQQQPRPSHRECITWFEEKFHQKLTQGTISKSLSHRYSHLDDYNASSIAENGCRTRTSKWPILEKLLFEWQQSVEAQRDGSASVTSDALVAKAMEIWPQIPEYRDQPQPLFSSGWLTNYKTRYNSKTQQQSQHQQSHIEANQLNTASTNNEVIMARDLPTLSFDVANSSLSNPTLDTPCSRRAPEIRVPTPHEALKGLQTYLMFKACQEDSKPIELRSLILQEQQLQLHIENTTKQSTLDSWLVGS

Nearest PDB structures (foldseek):
  1iuf-assembly1_A  TM=5.353E-01  e=5.514E-06  Schizosaccharomyces pombe